Protein AF-A0A6A6QIJ8-F1 (afdb_monomer_lite)

pLDDT: mean 87.65, std 11.88, range [44.28, 97.62]

Secondary structure (DSSP, 8-state):
-EEEE-SSTT--EEEEEEEE--TTTTTT----TTSHHHHTT-EEEEEEEGGGTT---TT--TT--TTS-EEEE-HHHHHHHHHHHH-PBPGGG----TTS---PPBPPEEEEESSTHHHHHHHHHHH---GGGG--EEEEEEHHHHHHHTT-S-STTPPPPHHHHHHHTT-----TTSHHHHHHHHHHHHHHHHH-SS----HHHHHHHHHHHHHHHHHHHHSPPPSSSBS-B-TTT--BTS-GGG-------TT-

Radius of gyration: 19.79 Å; chains: 1; bounding box: 50×59×54 Å

Sequence (256 aa):
IDVDWYTKEPHDMIEIGLAVLDTRDVRGVEPGRNAENWMRKVYFYHFRIKDHGHLDNPLADSEGFDWGNTVWLSKAEAKEALTQCFSWLVEDTESTDLNHGKNVKLRPILFLGHALRNDTAELKKALDLDLDTLGTIVKTVDTQVMAKLKDIGPRGRRVIGLHDLCREHGISPTGLHNAGNDIACTMFCALLMVQEDKILRTPAWRQEIEKSAEEVKAAGRARGPPSWGVIMLCTRCGRDGHLKKSCRARLHCKKC

Foldseek 3Di:
DFWAFAPDPPGATFKAKDKDQDVVQCVVPDCPPLNLSRLLRIAIAMEGALVCLLRDRVLAPAPDQLQAAYFYAHLALVLVVVLPRQFAFDPVQPDDDPDDDDPGDGAADAAEAAPCPVVQVCCCVNNVHNSVVSVRYPHYDHLQVLCVVLVHDDPDPDTDDLCSLCVSQLHRQDRCSRNRSRVSSRVSSVSNSVNDPDDDPDPVNSVVSHVSVNVSSVSRHPDDHDPTHARAADSVPSDGDHYVVPDPDDDDDPVD

Structure (mmCIF, N/CA/C/O backbone):
data_AF-A0A6A6QIJ8-F1
#
_entry.id   AF-A0A6A6QIJ8-F1
#
loop_
_atom_site.group_PDB
_atom_site.id
_atom_site.type_symbol
_atom_site.label_atom_id
_atom_site.label_alt_id
_atom_site.label_comp_id
_atom_site.label_asym_id
_atom_site.label_entity_id
_atom_site.label_seq_id
_atom_site.pdbx_PDB_ins_code
_atom_site.Cartn_x
_atom_site.Cartn_y
_atom_site.Cartn_z
_atom_site.occupancy
_atom_site.B_iso_or_equiv
_atom_site.auth_seq_id
_atom_site.auth_comp_id
_atom_site.auth_asym_id
_atom_site.auth_atom_id
_atom_site.pdbx_PDB_model_num
ATOM 1 N N . ILE A 1 1 ? -4.217 -1.522 -0.897 1.00 94.69 1 ILE A N 1
ATOM 2 C CA . ILE A 1 1 ? -3.240 -1.477 -2.000 1.00 94.69 1 ILE A CA 1
ATOM 3 C C . ILE A 1 1 ? -3.190 -0.048 -2.505 1.00 94.69 1 ILE A C 1
ATOM 5 O O . ILE A 1 1 ? -4.185 0.649 -2.329 1.00 94.69 1 ILE A O 1
ATOM 9 N N . ASP A 1 2 ? -2.066 0.344 -3.075 1.00 95.62 2 ASP A N 1
ATOM 10 C CA . ASP A 1 2 ? -1.881 1.591 -3.816 1.00 95.62 2 ASP A CA 1
ATOM 11 C C . ASP A 1 2 ? -0.957 1.289 -5.006 1.00 95.62 2 ASP A C 1
ATOM 13 O O . ASP A 1 2 ? -0.089 0.410 -4.892 1.00 95.62 2 ASP A O 1
ATOM 17 N N . VAL A 1 3 ? -1.169 1.927 -6.155 1.00 94.00 3 VAL A N 1
ATOM 18 C CA . VAL A 1 3 ? -0.286 1.793 -7.325 1.00 94.00 3 VAL A CA 1
ATOM 19 C C . VAL A 1 3 ? 0.109 3.160 -7.864 1.00 94.00 3 VAL A C 1
ATOM 21 O O . VAL A 1 3 ? -0.724 4.053 -7.982 1.00 94.00 3 VAL A O 1
ATOM 24 N N . ASP A 1 4 ? 1.368 3.287 -8.283 1.00 91.69 4 ASP A N 1
ATOM 25 C CA . ASP A 1 4 ? 1.882 4.520 -8.885 1.00 91.69 4 ASP A CA 1
ATOM 26 C C . ASP A 1 4 ? 2.384 4.276 -10.315 1.00 91.69 4 ASP A C 1
ATOM 28 O O . ASP A 1 4 ? 2.831 3.178 -10.691 1.00 91.69 4 ASP A O 1
ATOM 32 N N . TRP A 1 5 ? 2.303 5.315 -11.138 1.00 89.69 5 TRP A N 1
ATOM 33 C CA . TRP A 1 5 ? 2.558 5.266 -12.572 1.00 89.69 5 TRP A CA 1
ATOM 34 C C . TRP A 1 5 ? 3.527 6.350 -13.025 1.00 89.69 5 TRP A C 1
ATOM 36 O O . TRP A 1 5 ? 3.739 7.392 -12.403 1.00 89.69 5 TRP A O 1
ATOM 46 N N . TYR A 1 6 ? 4.139 6.098 -14.177 1.00 90.56 6 TYR A N 1
ATOM 47 C CA . TYR A 1 6 ? 5.022 7.060 -14.791 1.00 90.56 6 TYR A CA 1
ATOM 48 C C . TYR A 1 6 ? 4.249 8.317 -15.197 1.00 90.56 6 TYR A C 1
ATOM 50 O O . TYR A 1 6 ? 3.196 8.259 -15.827 1.00 90.56 6 TYR A O 1
ATOM 58 N N . THR A 1 7 ? 4.785 9.489 -14.874 1.00 86.88 7 THR A N 1
ATOM 59 C CA . THR A 1 7 ? 4.101 10.771 -15.112 1.00 86.88 7 THR A CA 1
ATOM 60 C C . THR A 1 7 ? 3.994 11.162 -16.583 1.00 86.88 7 THR A C 1
ATOM 62 O O . THR A 1 7 ? 3.246 12.081 -16.909 1.00 86.88 7 THR A O 1
ATOM 65 N N . LYS A 1 8 ? 4.711 10.481 -17.483 1.00 87.31 8 LYS A N 1
ATOM 66 C CA . LYS A 1 8 ? 4.628 10.713 -18.929 1.00 87.31 8 LYS A CA 1
ATOM 67 C C . LYS A 1 8 ? 3.965 9.533 -19.624 1.00 87.31 8 LYS A C 1
ATOM 69 O O . LYS A 1 8 ? 4.119 8.389 -19.201 1.00 87.31 8 LYS A O 1
ATOM 74 N N . GLU A 1 9 ? 3.295 9.830 -20.732 1.00 86.94 9 GLU A N 1
ATOM 75 C CA . GLU A 1 9 ? 2.741 8.827 -21.640 1.00 86.94 9 GLU A CA 1
ATOM 76 C C . GLU A 1 9 ? 3.798 7.754 -21.986 1.00 86.94 9 GLU A C 1
ATOM 78 O O . GLU A 1 9 ? 4.945 8.110 -22.290 1.00 86.94 9 GLU A O 1
ATOM 83 N N . PRO A 1 10 ? 3.446 6.454 -21.931 1.00 89.31 10 PRO A N 1
ATOM 84 C CA . PRO A 1 10 ? 2.084 5.905 -21.859 1.00 89.31 10 PRO A CA 1
ATOM 85 C C . PRO A 1 10 ? 1.544 5.648 -20.432 1.00 89.31 10 PRO A C 1
ATOM 87 O O . PRO A 1 10 ? 0.613 4.861 -20.266 1.00 89.31 10 PRO A O 1
ATOM 90 N N . HIS A 1 11 ? 2.123 6.281 -19.403 1.00 89.56 11 HIS A N 1
ATOM 91 C CA . HIS A 1 11 ? 1.749 6.100 -17.993 1.00 89.56 11 HIS A CA 1
ATOM 92 C C . HIS A 1 11 ? 1.930 4.664 -17.484 1.00 89.56 11 HIS A C 1
ATOM 94 O O . HIS A 1 11 ? 1.057 4.080 -16.846 1.00 89.56 11 HIS A O 1
ATOM 100 N N . ASP A 1 12 ? 3.093 4.085 -17.779 1.00 91.44 12 ASP A N 1
ATOM 101 C CA . ASP A 1 12 ? 3.461 2.745 -17.331 1.00 91.44 12 ASP A CA 1
ATOM 102 C C . ASP A 1 12 ? 3.487 2.629 -15.796 1.00 91.44 12 ASP A C 1
ATOM 104 O O . ASP A 1 12 ? 4.083 3.463 -15.117 1.00 91.44 12 ASP A O 1
ATOM 108 N N . MET A 1 13 ? 2.893 1.565 -15.244 1.00 93.31 13 MET A N 1
ATOM 109 C CA . MET A 1 13 ? 2.924 1.261 -13.804 1.00 93.31 13 MET A CA 1
ATOM 110 C C . MET A 1 13 ? 4.360 1.060 -13.313 1.00 93.31 13 MET A C 1
ATOM 112 O O . MET A 1 13 ? 5.060 0.183 -13.818 1.00 93.31 13 MET A O 1
ATOM 116 N N . ILE A 1 14 ? 4.794 1.812 -12.308 1.00 93.44 14 ILE A N 1
ATOM 117 C CA . ILE A 1 14 ? 6.174 1.769 -11.800 1.00 93.44 14 ILE A CA 1
ATOM 118 C C . ILE A 1 14 ? 6.278 1.175 -10.398 1.00 93.44 14 ILE A C 1
ATOM 120 O O . ILE A 1 14 ? 7.298 0.547 -10.096 1.00 93.44 14 ILE A O 1
ATOM 124 N N . GLU A 1 15 ? 5.245 1.334 -9.569 1.00 94.44 15 GLU A N 1
ATOM 125 C CA . GLU A 1 15 ? 5.267 0.950 -8.157 1.00 94.44 15 GLU A CA 1
ATOM 126 C C . GLU A 1 15 ? 3.937 0.330 -7.722 1.00 94.44 15 GLU A C 1
ATOM 128 O O . GLU A 1 15 ? 2.872 0.663 -8.244 1.00 94.44 15 GLU A O 1
ATOM 133 N N . ILE A 1 16 ? 4.010 -0.584 -6.755 1.00 96.25 16 ILE A N 1
ATOM 134 C CA . ILE A 1 16 ? 2.858 -1.185 -6.083 1.00 96.25 16 ILE A CA 1
ATOM 135 C C . ILE A 1 16 ? 3.153 -1.204 -4.584 1.00 96.25 16 ILE A C 1
ATOM 137 O O . ILE A 1 16 ? 4.143 -1.791 -4.136 1.00 96.25 16 ILE A O 1
ATOM 141 N N . GLY A 1 17 ? 2.270 -0.593 -3.808 1.00 96.75 17 GLY A N 1
ATOM 142 C CA . GLY A 1 17 ? 2.237 -0.662 -2.358 1.00 96.75 17 GLY A CA 1
ATOM 143 C C . GLY A 1 17 ? 1.206 -1.673 -1.877 1.00 96.75 17 GLY A C 1
ATOM 144 O O . GLY A 1 17 ? 0.015 -1.570 -2.180 1.00 96.75 17 GLY A O 1
ATOM 145 N N . LEU A 1 18 ? 1.626 -2.623 -1.043 1.00 97.38 18 LEU A N 1
ATOM 146 C CA . LEU A 1 18 ? 0.723 -3.564 -0.384 1.00 97.38 18 LEU A CA 1
ATOM 147 C C . LEU A 1 18 ? 0.927 -3.547 1.135 1.00 97.38 18 LEU A C 1
ATOM 149 O O . LEU A 1 18 ? 2.039 -3.716 1.621 1.00 97.38 18 LEU A O 1
ATOM 153 N N . ALA A 1 19 ? -0.164 -3.406 1.887 1.00 97.25 19 ALA A N 1
ATOM 154 C CA . ALA A 1 19 ? -0.188 -3.628 3.329 1.00 97.25 19 ALA A CA 1
ATOM 155 C C . ALA A 1 19 ? -1.109 -4.808 3.648 1.00 97.25 19 ALA A C 1
ATOM 157 O O . ALA A 1 19 ? -2.236 -4.860 3.150 1.00 97.25 19 ALA A O 1
ATOM 158 N N . VAL A 1 20 ? -0.641 -5.736 4.482 1.00 96.69 20 VAL A N 1
ATOM 159 C CA . VAL A 1 20 ? -1.383 -6.943 4.862 1.00 96.69 20 VAL A CA 1
ATOM 160 C C . VAL A 1 20 ? -1.429 -7.065 6.378 1.00 96.69 20 VAL A C 1
ATOM 162 O O . VAL A 1 20 ? -0.390 -7.134 7.031 1.00 96.69 20 VAL A O 1
ATOM 165 N N . LEU A 1 21 ? -2.638 -7.117 6.935 1.00 96.50 21 LEU A N 1
ATOM 166 C CA . LEU A 1 21 ? -2.881 -7.475 8.329 1.00 96.50 21 LEU A CA 1
ATOM 167 C C . LEU A 1 21 ? -3.621 -8.809 8.366 1.00 96.50 21 LEU A C 1
ATOM 169 O O . LEU A 1 21 ? -4.795 -8.880 8.001 1.00 96.50 21 LEU A O 1
ATOM 173 N N . ASP A 1 22 ? -2.950 -9.863 8.820 1.00 95.38 22 ASP A N 1
ATOM 174 C CA . ASP A 1 22 ? -3.621 -11.128 9.077 1.00 95.38 22 ASP A CA 1
ATOM 175 C C . ASP A 1 22 ? -4.368 -11.052 10.414 1.00 95.38 22 ASP A C 1
ATOM 177 O O . ASP A 1 22 ? -3.765 -10.896 11.475 1.00 95.38 22 ASP A O 1
ATOM 181 N N . THR A 1 23 ? -5.692 -11.206 10.392 1.00 94.00 23 THR A N 1
ATOM 182 C CA . THR A 1 23 ? -6.508 -11.157 11.614 1.00 94.00 23 THR A CA 1
ATOM 183 C C . THR A 1 23 ? -6.162 -12.255 12.626 1.00 94.00 23 THR A C 1
ATOM 185 O O . THR A 1 23 ? -6.533 -12.145 13.794 1.00 94.00 23 THR A O 1
ATOM 188 N N . ARG A 1 24 ? -5.459 -13.320 12.216 1.00 93.12 24 ARG A N 1
ATOM 189 C CA . ARG A 1 24 ? -4.940 -14.349 13.132 1.00 93.12 24 ARG A CA 1
ATOM 190 C C . ARG A 1 24 ? -3.828 -13.807 14.027 1.00 93.12 24 ARG A C 1
ATOM 192 O O . ARG A 1 24 ? -3.789 -14.162 15.200 1.00 93.12 24 ARG A O 1
ATOM 199 N N . ASP A 1 25 ? -3.009 -12.889 13.515 1.00 94.12 25 ASP A N 1
ATOM 200 C CA . ASP A 1 25 ? -1.877 -12.297 14.241 1.00 94.12 25 ASP A CA 1
ATOM 201 C C . ASP A 1 25 ? -2.312 -11.309 15.332 1.00 94.12 25 ASP A C 1
ATOM 203 O O . ASP A 1 25 ? -1.515 -10.936 16.198 1.00 94.12 25 ASP A O 1
ATOM 207 N N . VAL A 1 26 ? -3.577 -10.885 15.285 1.00 94.88 26 VAL A N 1
ATOM 208 C CA . VAL A 1 26 ? -4.198 -9.967 16.251 1.00 94.88 26 VAL A CA 1
ATOM 209 C C . VAL A 1 26 ? -5.323 -10.622 17.056 1.00 94.88 26 VAL A C 1
ATOM 211 O O . VAL A 1 26 ? -5.997 -9.960 17.845 1.00 94.88 26 VAL A O 1
ATOM 214 N N . ARG A 1 27 ? -5.532 -11.937 16.910 1.00 94.00 27 ARG A N 1
ATOM 215 C CA . ARG A 1 27 ? -6.542 -12.664 17.685 1.00 94.00 27 ARG A CA 1
ATOM 216 C C . ARG A 1 27 ? -6.161 -12.665 19.167 1.00 94.00 27 ARG A C 1
ATOM 218 O O . ARG A 1 27 ? -5.123 -13.200 19.540 1.00 94.00 27 ARG A O 1
ATOM 225 N N . GLY A 1 28 ? -7.018 -12.087 20.009 1.00 94.06 28 GLY A N 1
ATOM 226 C CA . GLY A 1 28 ? -6.750 -11.951 21.447 1.00 94.06 28 GLY A CA 1
ATOM 227 C C . GLY A 1 28 ? -5.675 -10.912 21.786 1.00 94.06 28 GLY A C 1
ATOM 228 O O . GLY A 1 28 ? -5.202 -10.878 22.918 1.00 94.06 28 GLY A O 1
ATOM 229 N N . VAL A 1 29 ? -5.282 -10.077 20.820 1.00 94.44 29 VAL A N 1
ATOM 230 C CA . VAL A 1 29 ? -4.379 -8.945 21.030 1.00 94.44 29 VAL A CA 1
ATOM 231 C C . VAL A 1 29 ? -5.227 -7.684 21.069 1.00 94.44 29 VAL A C 1
ATOM 233 O O . VAL A 1 29 ? -5.898 -7.367 20.091 1.00 94.44 29 VAL A O 1
ATOM 236 N N . GLU A 1 30 ? -5.178 -6.944 22.171 1.00 92.38 30 GLU A N 1
ATOM 237 C CA . GLU A 1 30 ? -5.820 -5.632 22.235 1.00 92.38 30 GLU A CA 1
ATOM 238 C C . GLU A 1 30 ? -5.131 -4.650 21.270 1.00 92.38 30 GLU A C 1
ATOM 240 O O . GLU A 1 30 ? -3.895 -4.652 21.199 1.00 92.38 30 GLU A O 1
ATOM 245 N N . PRO A 1 31 ? -5.882 -3.783 20.562 1.00 90.31 31 PRO A N 1
ATOM 246 C CA . PRO A 1 31 ? -5.328 -2.825 19.601 1.00 90.31 31 PRO A CA 1
ATOM 247 C C . PRO A 1 31 ? -4.182 -1.969 20.148 1.00 90.31 31 PRO A C 1
ATOM 249 O O . PRO A 1 31 ? -3.253 -1.643 19.411 1.00 90.31 31 PRO A O 1
ATOM 252 N N . GLY A 1 32 ? -4.221 -1.638 21.440 1.00 86.88 32 GLY A N 1
ATOM 253 C CA . GLY A 1 32 ? -3.397 -0.578 22.017 1.00 86.88 32 GLY A CA 1
ATOM 254 C C . GLY A 1 32 ? -4.078 0.787 21.884 1.00 86.88 32 GLY A C 1
ATOM 255 O O . GLY A 1 32 ? -5.127 0.910 21.248 1.00 86.88 32 GLY A O 1
ATOM 256 N N . ARG A 1 33 ? -3.511 1.817 22.516 1.00 80.00 33 ARG A N 1
ATOM 257 C CA . ARG A 1 33 ? -4.144 3.147 22.639 1.00 80.00 33 ARG A CA 1
ATOM 258 C C . ARG A 1 33 ? -4.353 3.841 21.286 1.00 80.00 33 ARG A C 1
ATOM 260 O O . ARG A 1 33 ? -5.295 4.610 21.132 1.00 80.00 33 ARG A O 1
ATOM 267 N N . ASN A 1 34 ? -3.480 3.555 20.332 1.00 82.38 34 ASN A N 1
ATOM 268 C CA . ASN A 1 34 ? -3.379 4.135 19.000 1.00 82.38 34 ASN A CA 1
ATOM 269 C C . ASN A 1 34 ? -3.309 3.029 17.924 1.00 82.38 34 ASN A C 1
ATOM 271 O O . ASN A 1 34 ? -2.656 3.198 16.894 1.00 82.38 34 ASN A O 1
ATOM 275 N N . ALA A 1 35 ? -3.932 1.872 18.182 1.00 89.25 35 ALA A N 1
ATOM 276 C CA . ALA A 1 35 ? -3.821 0.662 17.359 1.00 89.25 35 ALA A CA 1
ATOM 277 C C . ALA A 1 35 ? -2.376 0.137 17.170 1.00 89.25 35 ALA A C 1
ATOM 279 O O . ALA A 1 35 ? -2.123 -0.673 16.276 1.00 89.25 35 ALA A O 1
ATOM 280 N N . GLU A 1 36 ? -1.415 0.566 17.992 1.00 87.81 36 GLU A N 1
ATOM 281 C CA . GLU A 1 36 ? 0.014 0.288 17.829 1.00 87.81 36 GLU A CA 1
ATOM 282 C C . GLU A 1 36 ? 0.343 -1.210 17.864 1.00 87.81 36 GLU A C 1
ATOM 284 O O . GLU A 1 36 ? 1.214 -1.671 17.119 1.00 87.81 36 GLU A O 1
ATOM 289 N N . ASN A 1 37 ? -0.381 -1.995 18.668 1.00 91.12 37 ASN A N 1
ATOM 290 C CA . ASN A 1 37 ? -0.157 -3.435 18.760 1.00 91.12 37 ASN A CA 1
ATOM 291 C C . ASN A 1 37 ? -0.568 -4.135 17.466 1.00 91.12 37 ASN A C 1
ATOM 293 O O . ASN A 1 37 ? 0.122 -5.055 17.027 1.00 91.12 37 ASN A O 1
ATOM 297 N N . TRP A 1 38 ? -1.659 -3.689 16.839 1.00 95.12 38 TRP A N 1
ATOM 298 C CA . TRP A 1 38 ? -2.119 -4.213 15.553 1.00 95.12 38 TRP A CA 1
ATOM 299 C C . TRP A 1 38 ? -1.263 -3.698 14.398 1.00 95.12 38 TRP A C 1
ATOM 301 O O . TRP A 1 38 ? -0.859 -4.486 13.546 1.00 95.12 38 TRP A O 1
ATOM 311 N N . MET A 1 39 ? -0.894 -2.414 14.407 1.00 93.06 39 MET A N 1
ATOM 312 C CA . MET A 1 39 ? -0.003 -1.817 13.408 1.00 93.06 39 MET A CA 1
ATOM 313 C C . MET A 1 39 ? 1.343 -2.547 13.331 1.00 93.06 39 MET A C 1
ATOM 315 O O . MET A 1 39 ? 1.842 -2.815 12.240 1.00 93.06 39 MET A O 1
ATOM 319 N N . ARG A 1 40 ? 1.901 -2.965 14.474 1.00 92.44 40 ARG A N 1
ATOM 320 C CA . ARG A 1 40 ? 3.129 -3.779 14.534 1.00 92.44 40 ARG A CA 1
ATOM 321 C C . ARG A 1 40 ? 2.982 -5.178 13.926 1.00 92.44 40 ARG A C 1
ATOM 323 O O . ARG A 1 40 ? 4.003 -5.824 13.699 1.00 92.44 40 ARG A O 1
ATOM 330 N N . LYS A 1 41 ? 1.764 -5.666 13.670 1.00 95.12 41 LYS A N 1
ATOM 331 C CA . LYS A 1 41 ? 1.492 -6.947 12.991 1.00 95.12 41 LYS A CA 1
ATOM 332 C C . LYS A 1 41 ? 1.286 -6.797 11.486 1.00 95.12 41 LYS A C 1
ATOM 334 O O . LYS A 1 41 ? 1.341 -7.795 10.778 1.00 95.12 41 LYS A O 1
ATOM 339 N N . VAL A 1 42 ? 1.134 -5.574 10.980 1.00 95.81 42 VAL A N 1
ATOM 340 C CA . VAL A 1 42 ? 1.005 -5.328 9.542 1.00 95.81 42 VAL A CA 1
ATOM 341 C C . VAL A 1 42 ? 2.325 -5.649 8.834 1.00 95.81 42 VAL A C 1
ATOM 343 O O . VAL A 1 42 ? 3.408 -5.341 9.337 1.00 95.81 42 VAL A O 1
ATOM 346 N N . TYR A 1 43 ? 2.241 -6.289 7.672 1.00 95.25 43 TYR A N 1
ATOM 347 C CA . TYR A 1 43 ? 3.337 -6.426 6.718 1.00 95.25 43 TYR A CA 1
ATOM 348 C C . TYR A 1 43 ? 3.181 -5.371 5.629 1.00 95.25 43 TYR A C 1
ATOM 350 O O . TYR A 1 43 ? 2.138 -5.318 4.980 1.00 95.25 43 TYR A O 1
ATOM 358 N N . PHE A 1 44 ? 4.213 -4.553 5.432 1.00 95.81 44 PHE A N 1
ATOM 359 C CA . PHE A 1 44 ? 4.266 -3.562 4.363 1.00 95.81 44 PHE A CA 1
ATOM 360 C C . PHE A 1 44 ? 5.231 -4.025 3.281 1.00 95.81 44 PHE A C 1
ATOM 362 O O . PHE A 1 44 ? 6.370 -4.401 3.565 1.00 95.81 44 PHE A O 1
ATOM 369 N N . TYR A 1 45 ? 4.771 -3.967 2.042 1.00 96.19 45 TYR A N 1
ATOM 370 C CA . TYR A 1 45 ? 5.533 -4.319 0.863 1.00 96.19 45 TYR A CA 1
ATOM 371 C C . TYR A 1 45 ? 5.533 -3.145 -0.103 1.00 96.19 45 TYR A C 1
ATOM 373 O O . TYR A 1 45 ? 4.489 -2.549 -0.376 1.00 96.19 45 TYR A O 1
ATOM 381 N N . HIS A 1 46 ? 6.712 -2.857 -0.639 1.00 96.25 46 HIS A N 1
ATOM 382 C CA . HIS A 1 46 ? 6.897 -1.895 -1.707 1.00 96.25 46 HIS A CA 1
ATOM 383 C C . HIS A 1 46 ? 7.581 -2.593 -2.881 1.00 96.25 46 HIS A C 1
ATOM 385 O O . HIS A 1 46 ? 8.734 -3.029 -2.786 1.00 96.25 46 HIS A O 1
ATOM 391 N N . PHE A 1 47 ? 6.841 -2.739 -3.974 1.00 96.31 47 PHE A N 1
ATOM 392 C CA . PHE A 1 47 ? 7.297 -3.395 -5.188 1.00 96.31 47 PHE A CA 1
ATOM 393 C C . PHE A 1 47 ? 7.557 -2.360 -6.271 1.00 96.31 47 PHE A C 1
ATOM 395 O O . PHE A 1 47 ? 6.685 -1.553 -6.575 1.00 96.31 47 PHE A O 1
ATOM 402 N N . ARG A 1 48 ? 8.724 -2.436 -6.909 1.00 94.94 48 ARG A N 1
ATOM 403 C CA . ARG A 1 48 ? 9.039 -1.662 -8.112 1.00 94.94 48 ARG A CA 1
ATOM 404 C C . ARG A 1 48 ? 9.109 -2.559 -9.336 1.00 94.94 48 ARG A C 1
ATOM 406 O O . ARG A 1 48 ? 9.689 -3.645 -9.284 1.00 94.94 48 ARG A O 1
ATOM 413 N N . ILE A 1 49 ? 8.561 -2.093 -10.455 1.00 95.00 49 ILE A N 1
ATOM 414 C CA . ILE A 1 49 ? 8.525 -2.867 -11.699 1.00 95.00 49 ILE A CA 1
ATOM 415 C C . ILE A 1 49 ? 9.883 -2.796 -12.412 1.00 95.00 49 ILE A C 1
ATOM 417 O O . ILE A 1 49 ? 10.283 -1.741 -12.906 1.00 95.00 49 ILE A O 1
ATOM 421 N N . LYS A 1 50 ? 10.593 -3.932 -12.489 1.00 93.62 50 LYS A N 1
ATOM 422 C CA . LYS A 1 50 ? 11.932 -4.080 -13.099 1.00 93.62 50 LYS A CA 1
ATOM 423 C C . LYS A 1 50 ? 11.992 -3.487 -14.501 1.00 93.62 50 LYS A C 1
ATOM 425 O O . LYS A 1 50 ? 12.882 -2.686 -14.789 1.00 93.62 50 LYS A O 1
ATOM 430 N N . ASP A 1 51 ? 11.020 -3.840 -15.338 1.00 90.00 51 ASP A N 1
ATOM 431 C CA . ASP A 1 51 ? 10.951 -3.443 -16.749 1.00 90.00 51 ASP A CA 1
ATOM 432 C C . ASP A 1 51 ? 10.945 -1.917 -16.913 1.00 90.00 51 ASP A C 1
ATOM 434 O O . ASP A 1 51 ? 11.458 -1.376 -17.893 1.00 90.00 51 ASP A O 1
ATOM 438 N N . HIS A 1 52 ? 10.421 -1.213 -15.912 1.00 91.00 52 HIS A N 1
ATOM 439 C CA . HIS A 1 52 ? 10.268 0.234 -15.900 1.00 91.00 52 HIS A CA 1
ATOM 440 C C . HIS A 1 52 ? 11.244 0.930 -14.945 1.00 91.00 52 HIS A C 1
ATOM 442 O O . HIS A 1 52 ? 11.190 2.144 -14.789 1.00 91.00 52 HIS A O 1
ATOM 448 N N . GLY A 1 53 ? 12.192 0.206 -14.340 1.00 87.31 53 GLY A N 1
ATOM 449 C CA . GLY A 1 53 ? 13.127 0.780 -13.368 1.00 87.31 53 GLY A CA 1
ATOM 450 C C . GLY A 1 53 ? 14.064 1.846 -13.933 1.00 87.31 53 GLY A C 1
ATOM 451 O O . GLY A 1 53 ? 14.672 2.595 -13.176 1.00 87.31 53 GLY A O 1
ATOM 452 N N . HIS A 1 54 ? 14.181 1.929 -15.256 1.00 86.31 54 HIS A N 1
ATOM 453 C CA . HIS A 1 54 ? 14.931 2.968 -15.955 1.00 86.31 54 HIS A CA 1
ATOM 454 C C . HIS A 1 54 ? 14.147 4.280 -16.130 1.00 86.31 54 HIS A C 1
ATOM 456 O O . HIS A 1 54 ? 14.743 5.285 -16.524 1.00 86.31 54 HIS A O 1
ATOM 462 N N . LEU A 1 55 ? 12.834 4.279 -15.871 1.00 86.94 55 LEU A N 1
ATOM 463 C CA . LEU A 1 55 ? 11.994 5.467 -15.955 1.00 86.94 55 LEU A CA 1
ATOM 464 C C . LEU A 1 55 ? 12.257 6.361 -14.742 1.00 86.94 55 LEU A C 1
ATOM 466 O O . LEU A 1 55 ? 12.004 5.986 -13.599 1.00 86.94 55 LEU A O 1
ATOM 470 N N . ASP A 1 56 ? 12.778 7.555 -15.009 1.00 76.94 56 ASP A N 1
ATOM 471 C CA . ASP A 1 56 ? 13.028 8.569 -13.990 1.00 76.94 56 ASP A CA 1
ATOM 472 C C . ASP A 1 56 ? 11.751 9.383 -13.768 1.00 76.94 56 ASP A C 1
ATOM 474 O O . ASP A 1 56 ? 11.390 10.209 -14.617 1.00 76.94 56 ASP A O 1
ATOM 478 N N . ASN A 1 57 ? 11.028 9.087 -12.685 1.00 74.69 57 ASN A N 1
ATOM 479 C CA . ASN A 1 57 ? 9.822 9.810 -12.304 1.00 74.69 57 ASN A CA 1
ATOM 480 C C . A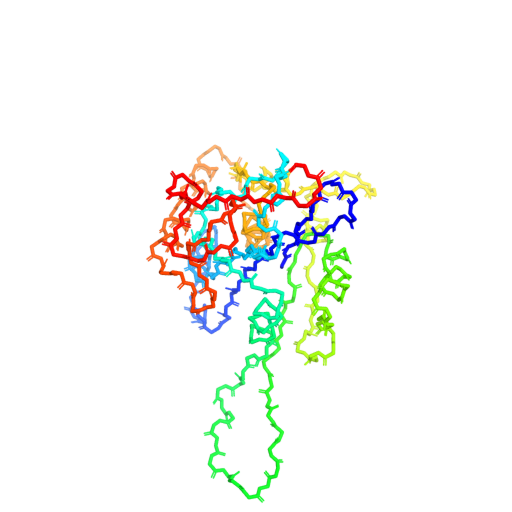SN A 1 57 ? 10.171 10.858 -11.236 1.00 74.69 57 ASN A C 1
ATOM 482 O O . ASN A 1 57 ? 10.272 10.501 -10.067 1.00 74.69 57 ASN A O 1
ATOM 486 N N . PRO A 1 58 ? 10.328 12.145 -11.598 1.00 66.56 58 PRO A N 1
ATOM 487 C CA . PRO A 1 58 ? 10.744 13.180 -10.652 1.00 66.56 58 PRO A CA 1
ATOM 488 C C . PRO A 1 58 ? 9.705 13.458 -9.560 1.00 66.56 58 PRO A C 1
ATOM 490 O O . PRO A 1 58 ? 10.025 14.128 -8.584 1.00 66.56 58 PRO A O 1
ATOM 493 N N . LEU A 1 59 ? 8.465 12.988 -9.742 1.00 65.81 59 LEU A N 1
ATOM 494 C CA . LEU A 1 59 ? 7.428 13.076 -8.721 1.00 65.81 59 LEU A CA 1
ATOM 495 C C . LEU A 1 59 ? 7.438 11.879 -7.769 1.00 65.81 59 LEU A C 1
ATOM 497 O O . LEU A 1 59 ? 6.917 12.033 -6.676 1.00 65.81 59 LEU A O 1
ATOM 501 N N . ALA A 1 60 ? 8.033 10.739 -8.142 1.00 64.44 60 ALA A N 1
ATOM 502 C CA . ALA A 1 60 ? 8.065 9.556 -7.288 1.00 64.44 60 ALA A CA 1
ATOM 503 C C . ALA A 1 60 ? 9.257 9.599 -6.327 1.00 64.44 60 ALA A C 1
ATOM 505 O O . ALA A 1 60 ? 10.406 9.777 -6.748 1.00 64.44 60 ALA A O 1
ATOM 506 N N . ASP A 1 61 ? 9.006 9.347 -5.042 1.00 63.22 61 ASP A N 1
ATOM 507 C CA . ASP A 1 61 ? 10.070 9.100 -4.063 1.00 63.22 61 ASP A CA 1
ATOM 508 C C . ASP A 1 61 ? 10.473 7.621 -4.101 1.00 63.22 61 ASP A C 1
ATOM 510 O O . ASP A 1 61 ? 10.236 6.819 -3.193 1.00 63.22 61 ASP A O 1
ATOM 514 N N . SER A 1 62 ? 11.051 7.241 -5.237 1.00 59.53 62 SER A N 1
ATOM 515 C CA . SER A 1 62 ? 11.206 5.837 -5.609 1.00 59.53 62 SER A CA 1
ATOM 516 C C . SER A 1 62 ? 12.293 5.078 -4.823 1.00 59.53 62 SER A C 1
ATOM 518 O O . SER A 1 62 ? 12.453 3.862 -4.991 1.00 59.53 62 SER A O 1
ATOM 520 N N . GLU A 1 63 ? 13.056 5.777 -3.972 1.00 62.75 63 GLU A N 1
ATOM 521 C CA . GLU A 1 63 ? 14.066 5.191 -3.075 1.00 62.75 63 GLU A CA 1
ATOM 522 C C . GLU A 1 63 ? 13.718 5.331 -1.576 1.00 62.75 63 GLU A C 1
ATOM 524 O O . GLU A 1 63 ? 14.318 4.630 -0.760 1.00 62.75 63 GLU A O 1
ATOM 529 N N . GLY A 1 64 ? 12.734 6.158 -1.202 1.00 79.31 64 GLY A N 1
ATOM 530 C CA . GLY A 1 64 ? 12.392 6.485 0.188 1.00 79.31 64 GLY A CA 1
ATOM 531 C C . GLY A 1 64 ? 11.262 5.655 0.804 1.00 79.31 64 GLY A C 1
ATOM 532 O O . GLY A 1 64 ? 10.289 6.229 1.280 1.00 79.31 64 GLY A O 1
ATOM 533 N N . PHE A 1 65 ? 11.351 4.319 0.821 1.00 91.56 65 PHE A N 1
ATOM 534 C CA . PHE A 1 65 ? 10.344 3.495 1.514 1.00 91.56 65 PHE A CA 1
ATOM 535 C C . PHE A 1 65 ? 10.641 3.375 3.018 1.00 91.56 65 PHE A C 1
ATOM 537 O O . PHE A 1 65 ? 11.596 2.714 3.429 1.00 91.56 65 PHE A O 1
ATOM 544 N N . ASP A 1 66 ? 9.791 3.978 3.849 1.00 91.75 66 ASP A N 1
ATOM 545 C CA . ASP A 1 66 ? 10.033 4.130 5.289 1.00 91.75 66 ASP A CA 1
ATOM 546 C C . ASP A 1 66 ? 9.722 2.870 6.113 1.00 91.75 66 ASP A C 1
ATOM 548 O O . ASP A 1 66 ? 10.251 2.706 7.220 1.00 91.75 66 ASP A O 1
ATOM 552 N N . TRP A 1 67 ? 8.853 1.994 5.601 1.00 91.75 67 TRP A N 1
ATOM 553 C CA . TRP A 1 67 ? 8.178 0.948 6.382 1.00 91.75 67 TRP A CA 1
ATOM 554 C C . TRP A 1 67 ? 8.738 -0.461 6.162 1.00 91.75 67 TRP A C 1
ATOM 556 O O . TRP A 1 67 ? 8.197 -1.429 6.697 1.00 91.75 67 TRP A O 1
ATOM 566 N N . GLY A 1 68 ? 9.812 -0.603 5.387 1.00 91.88 68 GLY A N 1
ATOM 567 C CA . GLY A 1 68 ? 10.386 -1.905 5.069 1.00 91.88 68 GLY A CA 1
ATOM 568 C C . GLY A 1 68 ? 11.449 -1.830 3.984 1.00 91.88 68 GLY A C 1
ATOM 569 O O . GLY A 1 68 ? 12.242 -0.895 3.939 1.00 91.88 68 GLY A O 1
ATOM 570 N N . ASN A 1 69 ? 11.464 -2.838 3.111 1.00 91.50 69 ASN A N 1
ATOM 571 C CA . ASN A 1 69 ? 12.413 -2.938 2.008 1.00 91.50 69 ASN A CA 1
ATOM 572 C C . ASN A 1 69 ? 11.688 -2.826 0.668 1.00 91.50 69 ASN A C 1
ATOM 574 O O . ASN A 1 69 ? 10.690 -3.511 0.440 1.00 91.50 69 ASN A O 1
ATOM 578 N N . THR A 1 70 ? 12.234 -2.011 -0.230 1.00 93.44 70 THR A N 1
ATOM 579 C CA . THR A 1 70 ? 11.845 -2.014 -1.641 1.00 93.44 70 THR A CA 1
ATOM 580 C C . THR A 1 70 ? 12.415 -3.256 -2.318 1.00 93.44 70 THR A C 1
ATOM 582 O O . THR A 1 70 ? 13.622 -3.501 -2.241 1.00 93.44 70 THR A O 1
ATOM 585 N N . VAL A 1 71 ? 11.574 -4.012 -3.023 1.00 95.25 71 VAL A N 1
ATOM 586 C CA . VAL A 1 71 ? 12.026 -5.089 -3.916 1.00 95.25 71 VAL A CA 1
ATOM 587 C C . VAL A 1 71 ? 11.604 -4.815 -5.350 1.00 95.25 71 VAL A C 1
ATOM 589 O O . VAL A 1 71 ? 10.585 -4.185 -5.621 1.00 95.25 71 VAL A O 1
ATOM 592 N N . TRP A 1 72 ? 12.409 -5.304 -6.279 1.00 95.94 72 TRP A N 1
ATOM 593 C CA . TRP A 1 72 ? 12.178 -5.192 -7.705 1.00 95.94 72 TRP A CA 1
ATOM 594 C C . TRP A 1 72 ? 11.601 -6.493 -8.249 1.00 95.94 72 TRP A C 1
ATOM 596 O O . TRP A 1 72 ? 12.200 -7.556 -8.065 1.00 95.94 72 TRP A O 1
ATOM 606 N N . LEU A 1 73 ? 10.481 -6.389 -8.958 1.00 97.19 73 LEU A N 1
ATOM 607 C CA . LEU A 1 73 ? 9.748 -7.498 -9.567 1.00 97.19 73 LEU A CA 1
ATOM 608 C C . LEU A 1 73 ? 9.531 -7.231 -11.056 1.00 97.19 73 LEU A C 1
ATOM 610 O O . LEU A 1 73 ? 9.229 -6.111 -11.459 1.00 97.19 73 LEU A O 1
ATOM 614 N N . SER A 1 74 ? 9.647 -8.253 -11.893 1.00 96.12 74 SER A N 1
ATOM 615 C CA . SER A 1 74 ? 9.012 -8.236 -13.215 1.00 96.12 74 SER A CA 1
ATOM 616 C C . SER A 1 74 ? 7.486 -8.160 -13.066 1.00 96.12 74 SER A C 1
ATOM 618 O O . SER A 1 74 ? 6.938 -8.486 -12.010 1.00 96.12 74 SER A O 1
ATOM 620 N N . LYS A 1 75 ? 6.766 -7.777 -14.128 1.00 96.38 75 LYS A N 1
ATOM 621 C CA . LYS A 1 75 ? 5.289 -7.762 -14.098 1.00 96.38 75 LYS A CA 1
ATOM 622 C C . LYS A 1 75 ? 4.695 -9.137 -13.757 1.00 96.38 75 LYS A C 1
ATOM 624 O O . LYS A 1 75 ? 3.701 -9.212 -13.041 1.00 96.38 75 LYS A O 1
ATOM 629 N N . ALA A 1 76 ? 5.326 -10.216 -14.228 1.00 96.69 76 ALA A N 1
ATOM 630 C CA . ALA A 1 76 ? 4.908 -11.584 -13.930 1.00 96.69 76 ALA A CA 1
ATOM 631 C C . ALA A 1 76 ? 5.089 -11.932 -12.442 1.00 96.69 76 ALA A C 1
ATOM 633 O O . ALA A 1 76 ? 4.148 -12.415 -11.817 1.00 96.69 76 ALA A O 1
ATOM 634 N N . GLU A 1 77 ? 6.251 -11.617 -11.860 1.00 97.44 77 GLU A N 1
ATOM 635 C CA . GLU A 1 77 ? 6.504 -11.819 -10.425 1.00 97.44 77 GLU A CA 1
ATOM 636 C C . GLU A 1 77 ? 5.573 -10.954 -9.559 1.00 97.44 77 GLU A C 1
ATOM 638 O O . GLU A 1 77 ? 5.100 -11.411 -8.523 1.00 97.44 77 GLU A O 1
ATOM 643 N N . ALA A 1 78 ? 5.257 -9.725 -9.986 1.00 97.62 78 ALA A N 1
ATOM 644 C CA . ALA A 1 78 ? 4.295 -8.864 -9.296 1.00 97.62 78 ALA A CA 1
ATOM 645 C C . ALA A 1 78 ? 2.875 -9.454 -9.316 1.00 97.62 78 ALA A C 1
ATOM 647 O O . ALA A 1 78 ? 2.218 -9.510 -8.274 1.00 97.62 78 ALA A O 1
ATOM 648 N N . LYS A 1 79 ? 2.414 -9.947 -10.477 1.00 97.44 79 LYS A N 1
ATOM 649 C CA . LYS A 1 79 ? 1.132 -10.662 -10.605 1.00 97.44 79 LYS A CA 1
ATOM 650 C C . LYS A 1 79 ? 1.091 -11.881 -9.686 1.00 97.44 79 LYS A C 1
ATOM 652 O O . LYS A 1 79 ? 0.094 -12.089 -8.995 1.00 97.44 79 LYS A O 1
ATOM 657 N N . GLU A 1 80 ? 2.161 -12.671 -9.665 1.00 96.75 80 GLU A N 1
ATOM 658 C CA . GLU A 1 80 ? 2.270 -13.856 -8.818 1.00 96.75 80 GLU A CA 1
ATOM 659 C C . GLU A 1 80 ? 2.233 -13.496 -7.326 1.00 96.75 80 GLU A C 1
ATOM 661 O O . GLU A 1 80 ? 1.414 -14.051 -6.593 1.00 96.75 80 GLU A O 1
ATOM 666 N N . ALA A 1 81 ? 3.051 -12.535 -6.885 1.00 96.81 81 ALA A N 1
ATOM 667 C CA . ALA A 1 81 ? 3.103 -12.089 -5.493 1.00 96.81 81 ALA A CA 1
ATOM 668 C C . ALA A 1 81 ? 1.732 -11.601 -5.003 1.00 96.81 81 ALA A C 1
ATOM 670 O O . ALA A 1 81 ? 1.252 -12.033 -3.953 1.00 96.81 81 ALA A O 1
ATOM 671 N N . LEU A 1 82 ? 1.053 -10.763 -5.796 1.00 97.00 82 LEU A N 1
ATOM 672 C CA . LEU A 1 82 ? -0.302 -10.315 -5.479 1.00 97.00 82 LEU A CA 1
ATOM 673 C C . LEU A 1 82 ? -1.282 -11.494 -5.447 1.00 97.00 82 LEU A C 1
ATOM 675 O O . LEU A 1 82 ? -2.016 -11.642 -4.476 1.00 97.00 82 LEU A O 1
ATOM 679 N N . THR A 1 83 ? -1.262 -12.383 -6.441 1.00 95.94 83 THR A N 1
ATOM 680 C CA . THR A 1 83 ? -2.151 -13.560 -6.457 1.00 95.94 83 THR A CA 1
ATOM 681 C C . THR A 1 83 ? -1.978 -14.414 -5.197 1.00 95.94 83 THR A C 1
ATOM 683 O O . THR A 1 83 ? -2.976 -14.813 -4.595 1.00 95.94 83 THR A O 1
ATOM 686 N N . GLN A 1 84 ? -0.737 -14.637 -4.747 1.00 94.06 84 GLN A N 1
ATOM 687 C CA . GLN A 1 84 ? -0.444 -15.360 -3.506 1.00 94.06 84 GLN A CA 1
ATOM 688 C C . GLN A 1 84 ? -1.004 -14.631 -2.274 1.00 94.06 84 GLN A C 1
ATOM 690 O O . GLN A 1 84 ? -1.657 -15.263 -1.442 1.00 94.06 84 GLN A O 1
ATOM 695 N N . CYS A 1 85 ? -0.821 -13.311 -2.171 1.00 94.88 85 CYS A N 1
ATOM 696 C CA . CYS A 1 85 ? -1.379 -12.506 -1.077 1.00 94.88 85 CYS A CA 1
ATOM 697 C C . CYS A 1 85 ? -2.916 -12.498 -1.047 1.00 94.88 85 CYS A C 1
ATOM 699 O O . CYS A 1 85 ? -3.500 -12.400 0.030 1.00 94.88 85 CYS A O 1
ATOM 701 N N . PHE A 1 86 ? -3.571 -12.614 -2.206 1.00 95.19 86 PHE A N 1
ATOM 702 C CA . PHE A 1 86 ? -5.031 -12.615 -2.314 1.00 95.19 86 PHE A CA 1
ATOM 703 C C . PHE A 1 86 ? -5.670 -14.014 -2.273 1.00 95.19 86 PHE A C 1
ATOM 705 O O . PHE A 1 86 ? -6.896 -14.114 -2.306 1.00 95.19 86 PHE A O 1
ATOM 712 N N . SER A 1 87 ? -4.874 -15.085 -2.166 1.00 93.31 87 SER A N 1
ATOM 713 C CA . SER A 1 87 ? -5.348 -16.478 -2.270 1.00 93.31 87 SER A CA 1
ATOM 714 C C . SER A 1 87 ? -4.869 -17.368 -1.117 1.00 93.31 87 SER A C 1
ATOM 716 O O . SER A 1 87 ? -4.586 -18.550 -1.305 1.00 93.31 87 SER A O 1
ATOM 718 N N . TRP A 1 88 ? -4.755 -16.821 0.096 1.00 91.06 88 TRP A N 1
ATOM 719 C CA . TRP A 1 88 ? -4.377 -17.609 1.274 1.00 91.06 88 TRP A CA 1
ATOM 720 C C . TRP A 1 88 ? -5.395 -18.707 1.593 1.00 91.06 88 TRP A C 1
ATOM 722 O O . TRP A 1 88 ? -6.603 -18.474 1.571 1.00 91.06 88 TRP A O 1
ATOM 732 N N . LEU A 1 89 ? -4.903 -19.894 1.947 1.00 87.94 89 LEU A N 1
ATOM 733 C CA . LEU A 1 89 ? -5.733 -21.041 2.315 1.00 87.94 89 LEU A CA 1
ATOM 734 C C . LEU A 1 89 ? -6.279 -20.914 3.740 1.00 87.94 89 LEU A C 1
ATOM 736 O O . LEU A 1 89 ? -5.641 -20.335 4.622 1.00 87.94 89 LEU A O 1
ATOM 740 N N . VAL A 1 90 ? -7.459 -21.484 3.982 1.00 83.94 90 VAL A N 1
ATOM 741 C CA . VAL A 1 90 ? -7.937 -21.744 5.346 1.00 83.94 90 VAL A CA 1
ATOM 742 C C . VAL A 1 90 ? -7.127 -22.921 5.906 1.00 83.94 90 VAL A C 1
ATOM 744 O O . VAL A 1 90 ? -7.206 -24.015 5.351 1.00 83.94 90 VAL A O 1
ATOM 747 N N . GLU A 1 91 ? -6.355 -22.703 6.978 1.00 69.56 91 GLU A N 1
ATOM 748 C CA . GLU A 1 91 ? -5.432 -23.695 7.582 1.00 69.56 91 GLU A CA 1
ATOM 749 C C . GLU A 1 91 ? -6.071 -25.071 7.837 1.00 69.56 91 GLU A C 1
ATOM 751 O O . GLU A 1 91 ? -5.433 -26.095 7.617 1.00 69.56 91 GLU A O 1
ATOM 756 N N . ASP A 1 92 ? -7.361 -25.116 8.175 1.00 54.84 92 ASP A N 1
ATOM 757 C CA . ASP A 1 92 ? -8.093 -26.363 8.445 1.00 54.84 92 ASP A CA 1
ATOM 758 C C . ASP A 1 92 ? -8.389 -27.219 7.188 1.00 54.84 92 ASP A C 1
ATOM 760 O O . ASP A 1 92 ? -9.077 -28.236 7.275 1.00 54.84 92 ASP A O 1
ATOM 764 N N . THR A 1 93 ? -7.907 -26.834 5.998 1.00 53.25 93 THR A N 1
ATOM 765 C CA . THR A 1 93 ? -8.091 -27.612 4.751 1.00 53.25 93 THR A CA 1
ATOM 766 C C . THR A 1 93 ? -6.944 -28.578 4.424 1.00 53.25 93 THR A C 1
ATOM 768 O O . THR A 1 93 ? -7.062 -29.387 3.487 1.00 53.25 93 THR A O 1
ATOM 771 N N . GLU A 1 94 ? -5.894 -28.618 5.253 1.00 47.84 94 GLU A N 1
ATOM 772 C CA . GLU A 1 94 ? -4.875 -29.680 5.246 1.00 47.84 94 GLU A CA 1
ATOM 773 C C . GLU A 1 94 ? -5.386 -30.987 5.896 1.00 47.84 94 GLU A C 1
ATOM 775 O O . GLU A 1 94 ? -4.793 -31.542 6.811 1.00 47.84 94 GLU A O 1
ATOM 780 N N . SER A 1 95 ? -6.517 -31.520 5.423 1.00 47.75 95 SER A N 1
ATOM 781 C CA . SER A 1 95 ? -7.046 -32.828 5.846 1.00 47.75 95 SER A CA 1
ATOM 782 C C . SER A 1 95 ? -6.965 -33.848 4.701 1.00 47.75 95 SER A C 1
ATOM 784 O O . SER A 1 95 ? -7.760 -33.834 3.766 1.00 47.75 95 SER A O 1
ATOM 786 N N . THR A 1 96 ? -5.863 -34.596 4.687 1.00 44.47 96 THR A N 1
ATOM 787 C CA . THR A 1 96 ? -5.688 -36.048 4.422 1.00 44.47 96 THR A CA 1
ATOM 788 C C . THR A 1 96 ? -6.487 -36.863 3.389 1.00 44.47 96 THR A C 1
ATOM 790 O O . THR A 1 96 ? -6.194 -38.048 3.303 1.00 44.47 96 THR A O 1
ATOM 793 N N . ASP A 1 97 ? -7.378 -36.337 2.546 1.00 44.28 97 ASP A N 1
ATOM 794 C CA . ASP A 1 97 ? -8.076 -37.190 1.559 1.00 44.28 97 ASP A CA 1
ATOM 795 C C . ASP A 1 97 ? -7.681 -36.872 0.111 1.00 44.28 97 ASP A C 1
ATOM 797 O O . ASP A 1 97 ? -8.158 -35.920 -0.505 1.00 44.28 97 ASP A O 1
ATOM 801 N N . LEU A 1 98 ? -6.788 -37.706 -0.434 1.00 48.28 98 LEU A N 1
ATOM 802 C CA . LEU A 1 98 ? -6.248 -37.642 -1.802 1.00 48.28 98 LEU A CA 1
ATOM 803 C C . LEU A 1 98 ? -7.204 -38.185 -2.886 1.00 48.28 98 LEU A C 1
ATOM 805 O O . LEU A 1 98 ? -6.839 -38.197 -4.057 1.00 48.28 98 LEU A O 1
ATOM 809 N N . ASN A 1 99 ? -8.415 -38.631 -2.526 1.00 47.59 99 ASN A N 1
ATOM 810 C CA . ASN A 1 99 ? -9.261 -39.434 -3.423 1.00 47.59 99 ASN A CA 1
ATOM 811 C C . ASN A 1 99 ? -10.570 -38.779 -3.893 1.00 47.59 99 ASN A C 1
ATOM 813 O O . ASN A 1 99 ? -11.275 -39.380 -4.698 1.00 47.59 99 ASN A O 1
ATOM 817 N N . HIS A 1 100 ? -10.901 -37.559 -3.468 1.00 45.75 100 HIS A N 1
ATOM 818 C CA . HIS A 1 100 ? -12.064 -36.834 -3.993 1.00 45.75 100 HIS A CA 1
ATOM 819 C C . HIS A 1 100 ? -11.686 -35.369 -4.203 1.00 45.75 100 HIS A C 1
ATOM 821 O O . HIS A 1 100 ? -11.261 -34.710 -3.259 1.00 45.75 100 HIS A O 1
ATOM 827 N N . GLY A 1 101 ? -11.794 -34.881 -5.446 1.00 51.94 101 GLY A N 1
ATOM 828 C CA . GLY A 1 101 ? -11.388 -33.532 -5.858 1.00 51.94 101 GLY A CA 1
ATOM 829 C C . GLY A 1 101 ? -11.783 -32.462 -4.836 1.00 51.94 101 GLY A C 1
ATOM 830 O O . GLY A 1 101 ? -12.964 -32.182 -4.641 1.00 51.94 101 GLY A O 1
ATOM 831 N N . LYS A 1 102 ? -10.785 -31.905 -4.143 1.00 55.28 102 LYS A N 1
ATOM 832 C CA . LYS A 1 102 ? -10.992 -30.967 -3.037 1.00 55.28 102 LYS A CA 1
ATOM 833 C C . LYS A 1 102 ? -11.418 -29.593 -3.546 1.00 55.28 102 LYS A C 1
ATOM 835 O O . LYS A 1 102 ? -10.708 -28.972 -4.332 1.00 55.28 102 LYS A O 1
ATOM 840 N N . ASN A 1 103 ? -12.497 -29.064 -2.971 1.00 60.50 103 ASN A N 1
ATOM 841 C CA . ASN A 1 103 ? -12.744 -27.624 -2.928 1.00 60.50 103 ASN A CA 1
ATOM 842 C C . ASN A 1 103 ? -11.725 -26.985 -1.974 1.00 60.50 103 ASN A C 1
ATOM 844 O O . ASN A 1 103 ? -11.932 -26.940 -0.761 1.00 60.50 103 ASN A O 1
ATOM 848 N N . VAL A 1 104 ? -10.602 -26.523 -2.524 1.00 70.00 104 VAL A N 1
ATOM 849 C CA . VAL A 1 104 ? -9.637 -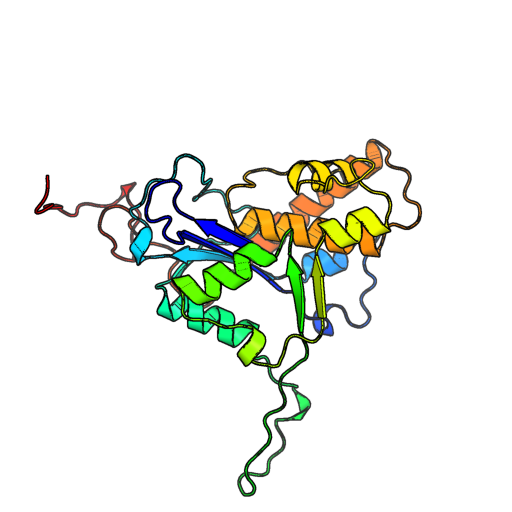25.676 -1.813 1.00 70.00 104 VAL A CA 1
ATOM 850 C C . VAL A 1 104 ? -10.369 -24.412 -1.354 1.00 70.00 104 VAL A C 1
ATOM 852 O O . VAL A 1 104 ? -10.886 -23.660 -2.179 1.00 70.00 104 VAL A O 1
ATOM 855 N N . LYS A 1 105 ? -10.459 -24.187 -0.037 1.00 85.38 105 LYS A N 1
ATOM 856 C CA . LYS A 1 105 ? -11.155 -23.019 0.516 1.00 85.38 105 LYS A CA 1
ATOM 857 C C . LYS A 1 105 ? -10.163 -21.891 0.776 1.00 85.38 105 LYS A C 1
ATOM 859 O O . LYS A 1 105 ? -9.283 -22.012 1.628 1.00 85.38 105 LYS A O 1
ATOM 864 N N . LEU A 1 106 ? -10.349 -20.786 0.062 1.00 90.50 106 LEU A N 1
ATOM 865 C CA . LEU A 1 106 ? -9.578 -19.561 0.247 1.00 90.50 106 LEU A CA 1
ATOM 866 C C . LEU A 1 106 ? -10.139 -18.722 1.405 1.00 90.50 106 LEU A C 1
ATOM 868 O O . LEU A 1 106 ? -11.324 -18.805 1.750 1.00 90.50 106 LEU A O 1
ATOM 872 N N . ARG A 1 107 ? -9.278 -17.919 2.027 1.00 93.06 107 ARG A N 1
ATOM 873 C CA . ARG A 1 107 ? -9.640 -17.010 3.116 1.00 93.06 107 ARG A CA 1
ATOM 874 C C . ARG A 1 107 ? -10.338 -15.759 2.574 1.00 93.06 107 ARG A C 1
ATOM 876 O O . ARG A 1 107 ? -9.916 -15.228 1.550 1.00 93.06 107 ARG A O 1
ATOM 883 N N . PRO A 1 108 ? -11.371 -15.258 3.274 1.00 95.31 108 PRO A N 1
ATOM 884 C CA . PRO A 1 108 ? -12.017 -14.008 2.905 1.00 95.31 108 PRO A CA 1
ATOM 885 C C . PRO A 1 108 ? -11.092 -12.813 3.163 1.00 95.31 108 PRO A C 1
ATOM 887 O O . PRO A 1 108 ? -10.386 -12.772 4.173 1.00 95.31 108 PRO A O 1
ATOM 890 N N . ILE A 1 109 ? -11.146 -11.821 2.276 1.00 96.12 109 ILE A N 1
ATOM 891 C CA . ILE A 1 109 ? -10.306 -10.622 2.305 1.00 96.12 109 ILE A CA 1
ATOM 892 C C . ILE A 1 109 ? -11.170 -9.367 2.421 1.00 96.12 109 ILE A C 1
ATOM 894 O O . ILE A 1 109 ? -12.135 -9.175 1.675 1.00 96.12 109 ILE A O 1
ATOM 898 N N . LEU A 1 110 ? -10.782 -8.491 3.350 1.00 96.38 110 LEU A N 1
ATOM 899 C CA . LEU A 1 110 ? -11.209 -7.096 3.375 1.00 96.38 110 LEU A CA 1
ATOM 900 C C . LEU A 1 110 ? -10.210 -6.285 2.547 1.00 96.38 110 LEU A C 1
ATOM 902 O O . LEU A 1 110 ? -9.039 -6.179 2.908 1.00 96.38 110 LEU A O 1
ATOM 906 N N . PHE A 1 111 ? -10.661 -5.738 1.425 1.00 96.50 111 PHE A N 1
ATOM 907 C CA . PHE A 1 111 ? -9.810 -5.013 0.493 1.00 96.50 111 PHE A CA 1
ATOM 908 C C . PHE A 1 111 ? -9.796 -3.519 0.823 1.00 96.50 111 PHE A C 1
ATOM 910 O O . PHE A 1 111 ? -10.802 -2.837 0.652 1.00 96.50 111 PHE A O 1
ATOM 917 N N . LEU A 1 112 ? -8.664 -3.027 1.330 1.00 96.62 112 LEU A N 1
ATOM 918 C CA . LEU A 1 112 ? -8.491 -1.659 1.827 1.00 96.62 11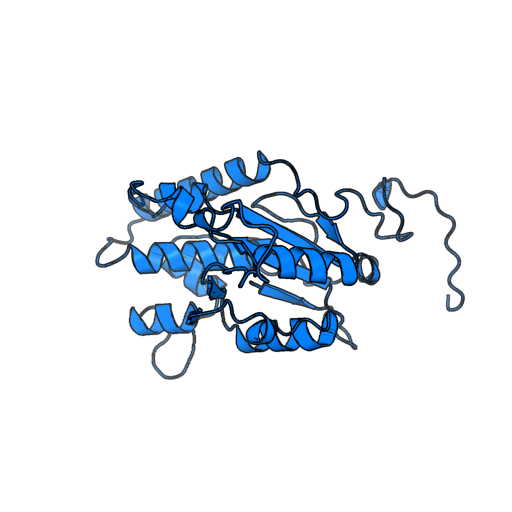2 LEU A CA 1
ATOM 919 C C . LEU A 1 112 ? -7.679 -0.784 0.861 1.00 96.62 112 LEU A C 1
ATOM 921 O O . LEU A 1 112 ? -6.652 -1.231 0.340 1.00 96.62 112 LEU A O 1
ATOM 925 N N . GLY A 1 113 ? -8.065 0.485 0.719 1.00 96.31 113 GLY A N 1
ATOM 926 C CA . GLY A 1 113 ? -7.240 1.528 0.101 1.00 96.31 113 GLY A CA 1
ATOM 927 C C . GLY A 1 113 ? -7.801 2.941 0.273 1.00 96.31 113 GLY A C 1
ATOM 928 O O . GLY A 1 113 ? -8.682 3.180 1.108 1.00 96.31 113 GLY A O 1
ATOM 929 N N . HIS A 1 114 ? -7.273 3.879 -0.509 1.00 95.19 114 HIS A N 1
ATOM 930 C CA . HIS A 1 114 ? -7.678 5.283 -0.532 1.00 95.19 114 HIS A CA 1
ATOM 931 C C . HIS A 1 114 ? -8.004 5.677 -1.977 1.00 95.19 114 HIS A C 1
ATOM 933 O O . HIS A 1 114 ? -7.099 5.835 -2.780 1.00 95.19 114 HIS A O 1
ATOM 939 N N . ALA A 1 115 ? -9.291 5.814 -2.321 1.00 88.81 115 ALA A N 1
ATOM 940 C CA . ALA A 1 115 ? -9.747 6.018 -3.703 1.00 88.81 115 ALA A CA 1
ATOM 941 C C . ALA A 1 115 ? -9.462 4.834 -4.667 1.00 88.81 115 ALA A C 1
ATOM 943 O O . ALA A 1 115 ? -9.120 5.030 -5.834 1.00 88.81 115 ALA A O 1
ATOM 944 N N . LEU A 1 116 ? -9.747 3.606 -4.211 1.00 83.06 116 LEU A N 1
ATOM 945 C CA . LEU A 1 116 ? -9.396 2.302 -4.825 1.00 83.06 116 LEU A CA 1
ATOM 946 C C . LEU A 1 116 ? -9.794 2.054 -6.295 1.00 83.06 116 LEU A C 1
ATOM 948 O O . LEU A 1 116 ? -9.404 1.048 -6.904 1.00 83.06 116 LEU A O 1
ATOM 952 N N . ARG A 1 117 ? -10.673 2.887 -6.859 1.00 81.06 117 ARG A N 1
ATOM 953 C CA . ARG A 1 117 ? -11.260 2.641 -8.183 1.00 81.06 117 ARG A CA 1
ATOM 954 C C . ARG A 1 117 ? -10.202 2.653 -9.286 1.00 81.06 117 ARG A C 1
ATOM 956 O O . ARG A 1 117 ? -10.327 1.889 -10.238 1.00 81.06 117 ARG A O 1
ATOM 963 N N . ASN A 1 118 ? -9.200 3.518 -9.168 1.00 84.44 118 ASN A N 1
ATOM 964 C CA . ASN A 1 118 ? -8.157 3.627 -10.182 1.00 84.44 118 ASN A CA 1
ATOM 965 C C . ASN A 1 118 ? -7.154 2.472 -10.056 1.00 84.44 118 ASN A C 1
ATOM 967 O O . ASN A 1 118 ? -6.797 1.874 -11.069 1.00 84.44 118 ASN A O 1
ATOM 971 N N . ASP A 1 119 ? -6.797 2.077 -8.831 1.00 88.12 119 ASP A N 1
ATOM 972 C CA . ASP A 1 119 ? -5.805 1.026 -8.581 1.00 88.12 119 ASP A CA 1
ATOM 973 C C . ASP A 1 119 ? -6.207 -0.321 -9.183 1.00 88.12 119 ASP A C 1
ATOM 975 O O . ASP A 1 119 ? -5.428 -0.977 -9.869 1.00 88.12 119 ASP A O 1
ATOM 979 N N . THR A 1 120 ? -7.457 -0.732 -8.962 1.00 88.94 120 THR A N 1
ATOM 980 C CA . THR A 1 120 ? -7.975 -2.015 -9.470 1.00 88.94 120 THR A CA 1
ATOM 981 C C . THR A 1 120 ? -8.013 -2.071 -10.996 1.00 88.94 120 THR A C 1
ATOM 983 O O . THR A 1 120 ? -7.659 -3.093 -11.588 1.00 88.94 120 THR A O 1
ATOM 986 N N . ALA A 1 121 ? -8.388 -0.966 -11.647 1.00 90.69 121 ALA A N 1
ATOM 987 C CA . ALA A 1 121 ? -8.372 -0.862 -13.102 1.00 90.69 121 ALA A CA 1
ATOM 988 C C . ALA A 1 121 ? -6.942 -0.958 -13.660 1.00 90.69 121 ALA A C 1
ATOM 990 O O . ALA A 1 121 ? -6.715 -1.649 -14.658 1.00 90.69 121 ALA A O 1
ATOM 991 N N . GLU A 1 122 ? -5.975 -0.321 -12.999 1.00 90.69 122 GLU A N 1
ATOM 992 C CA . GLU A 1 122 ? -4.575 -0.349 -13.424 1.00 90.69 122 GLU A CA 1
ATOM 993 C C . GLU A 1 122 ? -3.909 -1.708 -13.179 1.00 90.69 122 GLU A C 1
ATOM 995 O O . GLU A 1 122 ? -3.169 -2.171 -14.044 1.00 90.69 122 GLU A O 1
ATOM 1000 N N . LEU A 1 123 ? -4.216 -2.419 -12.089 1.00 94.06 123 LEU A N 1
ATOM 1001 C CA . LEU A 1 123 ? -3.748 -3.802 -11.894 1.00 94.06 123 LEU A CA 1
ATOM 1002 C C . LEU A 1 123 ? -4.216 -4.721 -13.030 1.00 94.06 123 LEU A C 1
ATOM 1004 O O . LEU A 1 123 ? -3.422 -5.489 -13.582 1.00 94.06 123 LEU A O 1
ATOM 1008 N N . LYS A 1 124 ? -5.480 -4.590 -13.444 1.00 94.00 124 LYS A N 1
ATOM 1009 C CA . LYS A 1 124 ? -6.029 -5.350 -14.571 1.00 94.00 124 LYS A CA 1
ATOM 1010 C C . LYS A 1 124 ? -5.345 -4.988 -15.887 1.00 94.00 124 LYS A C 1
ATOM 1012 O O . LYS A 1 124 ? -4.971 -5.874 -16.646 1.00 94.00 124 LYS A O 1
ATOM 1017 N N . LYS A 1 125 ? -5.147 -3.698 -16.158 1.00 93.81 125 LYS A N 1
ATOM 1018 C CA . LYS A 1 125 ? -4.532 -3.213 -17.401 1.00 93.81 125 LYS A CA 1
ATOM 1019 C C . LYS A 1 125 ? -3.037 -3.540 -17.494 1.00 93.81 125 LYS A C 1
ATOM 1021 O O . LYS A 1 125 ? -2.577 -3.983 -18.543 1.00 93.81 125 LYS A O 1
ATOM 1026 N N . ALA A 1 126 ? -2.274 -3.294 -16.432 1.00 93.81 126 ALA A N 1
ATOM 1027 C CA . ALA A 1 126 ? -0.814 -3.361 -16.451 1.00 93.81 126 ALA A CA 1
ATOM 1028 C C . ALA A 1 126 ? -0.264 -4.765 -16.171 1.00 93.81 126 ALA A C 1
ATOM 1030 O O . ALA A 1 126 ? 0.799 -5.107 -16.697 1.00 93.81 126 ALA A O 1
ATOM 1031 N N . LEU A 1 127 ? -0.962 -5.560 -15.351 1.00 95.44 127 LEU A N 1
ATOM 1032 C CA . LEU A 1 127 ? -0.523 -6.894 -14.926 1.00 95.44 127 LEU A CA 1
ATOM 1033 C C . LEU A 1 127 ? -1.439 -8.020 -15.414 1.00 95.44 127 LEU A C 1
ATOM 1035 O O . LEU A 1 127 ? -1.142 -9.181 -15.139 1.00 95.44 127 LEU A O 1
ATOM 1039 N N . ASP A 1 128 ? -2.546 -7.714 -16.100 1.00 95.50 128 ASP A N 1
ATOM 1040 C CA . ASP A 1 128 ? -3.580 -8.708 -16.420 1.00 95.50 128 ASP A CA 1
ATOM 1041 C C . ASP A 1 128 ? 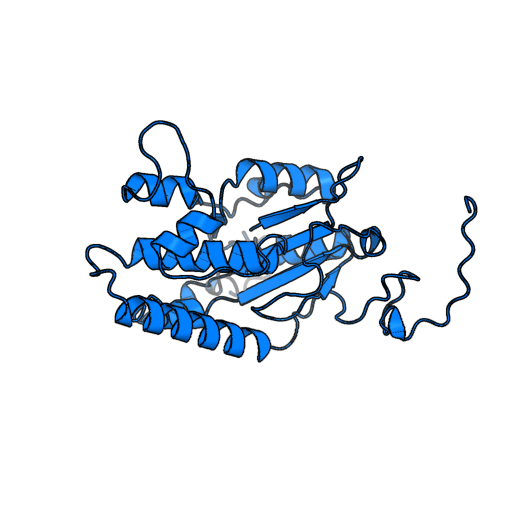-4.079 -9.423 -15.144 1.00 95.50 128 ASP A C 1
ATOM 1043 O O . ASP A 1 128 ? -4.243 -10.642 -15.099 1.00 95.50 128 ASP A O 1
ATOM 1047 N N . LEU A 1 129 ? -4.230 -8.666 -14.051 1.00 95.44 129 LEU A N 1
ATOM 1048 C CA . LEU A 1 129 ? -4.684 -9.178 -12.759 1.00 95.44 129 LEU A CA 1
ATOM 1049 C C . LEU A 1 129 ? -6.051 -8.596 -12.407 1.00 95.44 129 LEU A C 1
ATOM 1051 O O . LEU A 1 129 ? -6.161 -7.454 -11.964 1.00 95.44 129 LEU A O 1
ATOM 1055 N N . ASP A 1 130 ? -7.090 -9.407 -12.578 1.00 94.38 130 ASP A N 1
ATOM 1056 C CA . ASP A 1 130 ? -8.445 -9.076 -12.152 1.00 94.38 130 ASP A CA 1
ATOM 1057 C C . ASP A 1 130 ? -8.714 -9.669 -10.761 1.00 94.38 130 ASP A C 1
ATOM 1059 O O . ASP A 1 130 ? -9.012 -10.858 -10.623 1.00 94.38 130 ASP A O 1
ATOM 1063 N N . LEU A 1 131 ? -8.573 -8.844 -9.719 1.00 91.56 131 LEU A N 1
ATOM 1064 C CA . LEU A 1 131 ? -8.733 -9.283 -8.328 1.00 91.56 131 LEU A CA 1
ATOM 1065 C C . LEU A 1 131 ? -10.143 -9.813 -8.024 1.00 91.56 131 LEU A C 1
ATOM 1067 O O . LEU A 1 131 ? -10.281 -10.684 -7.165 1.00 91.56 131 LEU A O 1
ATOM 1071 N N . ASP A 1 132 ? -11.172 -9.351 -8.740 1.00 89.94 132 ASP A N 1
ATOM 1072 C CA . ASP A 1 132 ? -12.547 -9.819 -8.533 1.00 89.94 132 ASP A CA 1
ATOM 1073 C C . ASP A 1 132 ? -12.697 -11.290 -8.951 1.00 89.94 132 ASP A C 1
ATOM 1075 O O . ASP A 1 132 ? -13.444 -12.052 -8.332 1.00 89.94 132 ASP A O 1
ATOM 1079 N N . THR A 1 133 ? -11.930 -11.731 -9.955 1.00 91.19 133 THR A N 1
ATOM 1080 C CA . THR A 1 133 ? -11.963 -13.121 -10.444 1.00 91.19 133 THR A CA 1
ATOM 1081 C C . THR A 1 133 ? -11.372 -14.129 -9.461 1.00 91.19 133 THR A C 1
ATOM 1083 O O . THR A 1 133 ? -11.667 -15.319 -9.567 1.00 91.19 133 THR A O 1
ATOM 1086 N N . LEU A 1 134 ? -10.588 -13.672 -8.476 1.00 89.19 134 LEU A N 1
ATOM 1087 C CA . LEU A 1 134 ? -10.042 -14.533 -7.421 1.00 89.19 134 LEU A CA 1
ATOM 1088 C C . LEU A 1 134 ? -11.121 -14.984 -6.423 1.00 89.19 134 LEU A C 1
ATOM 1090 O O . LEU A 1 134 ? -10.941 -15.987 -5.735 1.00 89.19 134 LEU A O 1
ATOM 1094 N N . GLY A 1 135 ? -12.242 -14.259 -6.324 1.00 90.88 135 GLY A N 1
ATOM 1095 C CA . GLY A 1 135 ? -13.386 -14.644 -5.491 1.00 90.88 135 GLY A CA 1
ATOM 1096 C C . GLY A 1 135 ? -13.148 -14.588 -3.975 1.00 90.88 135 GLY A C 1
ATOM 1097 O O . GLY A 1 135 ? -13.958 -15.117 -3.215 1.00 90.88 135 GLY A O 1
ATOM 1098 N N . THR A 1 136 ? -12.057 -13.966 -3.514 1.00 94.94 136 THR A N 1
ATOM 1099 C CA . THR A 1 136 ? -11.695 -13.887 -2.086 1.00 94.94 136 THR A CA 1
ATOM 1100 C C . THR A 1 136 ? -12.102 -12.579 -1.414 1.00 94.94 136 THR A C 1
ATOM 1102 O O . THR A 1 136 ? -12.261 -12.542 -0.193 1.00 94.94 136 THR A O 1
ATOM 1105 N N . ILE A 1 137 ? -12.308 -11.503 -2.177 1.00 95.44 137 ILE A N 1
ATOM 1106 C CA . ILE A 1 137 ? -12.683 -10.192 -1.637 1.00 95.44 137 ILE A CA 1
ATOM 1107 C C . ILE A 1 137 ? -14.157 -10.211 -1.222 1.00 95.44 137 ILE A C 1
ATOM 1109 O O . ILE A 1 137 ? -15.056 -10.264 -2.056 1.00 95.44 137 ILE A O 1
ATOM 1113 N N . VAL A 1 138 ? -14.415 -10.133 0.086 1.00 96.56 138 VAL A N 1
ATOM 1114 C CA . VAL A 1 138 ? -15.784 -10.123 0.641 1.00 96.56 138 VAL A CA 1
ATOM 1115 C C . VAL A 1 138 ? -16.305 -8.714 0.911 1.00 96.56 138 VAL A C 1
ATOM 1117 O O . VAL A 1 138 ? -17.512 -8.504 1.047 1.00 96.56 138 VAL A O 1
ATOM 1120 N N . LYS A 1 139 ? -15.402 -7.735 1.025 1.00 95.50 139 LYS A N 1
ATOM 1121 C CA . LYS A 1 139 ? -15.750 -6.334 1.260 1.00 95.50 139 LYS A CA 1
ATOM 1122 C C . LYS A 1 139 ? -14.612 -5.425 0.825 1.00 95.50 139 LYS A C 1
ATOM 1124 O O . LYS A 1 139 ? -13.469 -5.643 1.212 1.00 95.50 139 LYS A O 1
ATOM 1129 N N . THR A 1 140 ? -14.964 -4.354 0.128 1.00 95.19 140 THR A N 1
ATOM 1130 C CA . THR A 1 140 ? -14.063 -3.235 -0.149 1.00 95.19 140 THR A CA 1
ATOM 1131 C C . THR A 1 140 ? -14.264 -2.133 0.887 1.00 95.19 140 THR A C 1
ATOM 1133 O O . THR A 1 140 ? -15.400 -1.767 1.207 1.00 95.19 140 THR A O 1
ATOM 1136 N N . VAL A 1 141 ? -13.161 -1.621 1.421 1.00 94.94 141 VAL A N 1
ATOM 1137 C CA . VAL A 1 141 ? -13.092 -0.565 2.428 1.00 94.94 141 VAL A CA 1
ATOM 1138 C C . VAL A 1 141 ? -12.259 0.577 1.855 1.00 94.94 141 VAL A C 1
ATOM 1140 O O . VAL A 1 141 ? -11.095 0.400 1.509 1.00 94.94 141 VAL A O 1
ATOM 1143 N N . ASP A 1 142 ? -12.863 1.755 1.753 1.00 95.19 142 ASP A N 1
ATOM 1144 C CA . ASP A 1 142 ? -12.201 2.957 1.252 1.00 95.19 142 ASP A CA 1
ATOM 1145 C C . ASP A 1 142 ? -12.082 3.979 2.385 1.00 95.19 142 ASP A C 1
ATOM 1147 O O . ASP A 1 142 ? -13.082 4.347 3.014 1.00 95.19 142 ASP A O 1
ATOM 1151 N N . THR A 1 143 ? -10.864 4.435 2.660 1.00 96.06 143 THR A N 1
ATOM 1152 C CA . THR A 1 143 ? -10.604 5.376 3.756 1.00 96.06 143 THR A CA 1
ATOM 1153 C C . THR A 1 143 ? -11.250 6.748 3.545 1.00 96.06 143 THR A C 1
ATOM 1155 O O . THR A 1 143 ? -11.591 7.391 4.536 1.00 96.06 143 THR A O 1
ATOM 1158 N N . GLN A 1 144 ? -11.535 7.180 2.310 1.00 95.19 144 GLN A N 1
ATOM 1159 C CA . GLN A 1 144 ? -12.323 8.396 2.061 1.00 95.19 144 GLN A CA 1
ATOM 1160 C C . GLN A 1 144 ? -13.778 8.224 2.508 1.00 95.19 144 GLN A C 1
ATOM 1162 O O . GLN A 1 144 ? -14.393 9.155 3.034 1.00 95.19 144 GLN A O 1
ATOM 1167 N N . VAL A 1 145 ? -14.328 7.019 2.328 1.00 93.56 145 VAL A N 1
ATOM 1168 C CA . VAL A 1 145 ? -15.675 6.674 2.797 1.00 93.56 145 VAL A CA 1
ATOM 1169 C C . VAL A 1 145 ? -15.690 6.559 4.319 1.00 93.56 145 VAL A C 1
ATOM 1171 O O . VAL A 1 145 ? -16.588 7.113 4.950 1.00 93.56 145 VAL A O 1
ATOM 1174 N N . MET A 1 146 ? -14.689 5.902 4.917 1.00 94.25 146 MET A N 1
ATOM 1175 C CA . MET A 1 146 ? -14.551 5.814 6.377 1.00 94.25 146 MET A CA 1
ATOM 1176 C C . MET A 1 146 ? -14.461 7.201 7.020 1.00 94.25 146 MET A C 1
ATOM 1178 O O . MET A 1 146 ? -15.224 7.488 7.941 1.00 94.25 146 MET A O 1
ATOM 1182 N N . ALA A 1 147 ? -13.594 8.073 6.495 1.00 93.75 147 ALA A N 1
ATOM 1183 C CA . ALA A 1 147 ? -13.413 9.431 6.997 1.00 93.75 147 ALA A CA 1
ATOM 1184 C C . ALA A 1 147 ? -14.728 10.213 6.951 1.00 93.75 147 ALA A C 1
ATOM 1186 O O . ALA A 1 147 ? -15.138 10.801 7.949 1.00 93.75 147 ALA A O 1
ATOM 1187 N N . LYS A 1 148 ? -15.458 10.126 5.833 1.00 92.19 148 LYS A N 1
ATOM 1188 C CA . LYS A 1 148 ? -16.770 10.764 5.694 1.00 92.19 148 LYS A CA 1
ATOM 1189 C C . LYS A 1 148 ? -17.797 10.249 6.708 1.00 92.19 148 LYS A C 1
ATOM 1191 O O . LYS A 1 148 ? -18.565 11.046 7.230 1.00 92.19 148 LYS A O 1
ATOM 1196 N N . LEU A 1 149 ? -17.827 8.943 6.984 1.00 91.25 149 LEU A N 1
ATOM 1197 C CA . LEU A 1 149 ? -18.736 8.351 7.979 1.00 91.25 149 LEU A CA 1
ATOM 1198 C C . LEU A 1 149 ? -18.391 8.754 9.421 1.00 91.25 149 LEU A C 1
ATOM 1200 O O . LEU A 1 149 ? -19.258 8.693 10.287 1.00 91.25 149 LEU A O 1
ATOM 1204 N N . LYS A 1 150 ? -17.142 9.154 9.668 1.00 90.00 150 LYS A N 1
ATOM 1205 C CA . LYS A 1 150 ? -16.644 9.665 10.951 1.00 90.00 150 LYS A CA 1
ATOM 1206 C C . LYS A 1 150 ? -16.639 11.200 11.021 1.00 90.00 150 LYS A C 1
ATOM 1208 O O . LYS A 1 150 ? -16.063 11.754 11.951 1.00 90.00 150 LYS A O 1
ATOM 1213 N N . ASP A 1 151 ? -17.248 11.883 10.047 1.00 89.81 151 ASP A N 1
ATOM 1214 C CA . ASP A 1 151 ? -17.249 13.348 9.917 1.00 89.81 151 ASP A CA 1
ATOM 1215 C C . ASP A 1 151 ? -15.835 13.980 9.884 1.00 89.81 151 ASP A C 1
ATOM 1217 O O . ASP A 1 151 ? -15.627 15.118 10.311 1.00 89.81 151 ASP A O 1
ATOM 1221 N N . ILE A 1 152 ? -14.851 13.252 9.341 1.00 90.06 152 ILE A N 1
ATOM 1222 C CA . ILE A 1 152 ? -13.467 13.703 9.145 1.00 90.06 152 ILE A CA 1
ATOM 1223 C C . ILE A 1 152 ? -13.304 14.249 7.722 1.00 90.06 152 ILE A C 1
ATOM 1225 O O . ILE A 1 152 ? -13.547 13.553 6.733 1.00 90.06 152 ILE A O 1
ATOM 1229 N N . GLY A 1 153 ? -12.829 15.492 7.615 1.00 88.75 153 GLY A N 1
ATOM 1230 C CA . GLY A 1 153 ? -12.480 16.128 6.346 1.00 88.75 153 GLY A CA 1
ATOM 1231 C C . GLY A 1 153 ? -13.451 17.218 5.875 1.00 88.75 153 GLY A C 1
ATOM 1232 O O . GLY A 1 153 ? -14.216 17.782 6.663 1.00 88.75 153 GLY A O 1
ATOM 1233 N N . PRO A 1 154 ? -13.380 17.605 4.588 1.00 85.69 154 PRO A N 1
ATOM 1234 C CA . PRO A 1 154 ? -14.106 18.761 4.080 1.00 85.69 154 PRO A CA 1
ATOM 1235 C C . PRO A 1 154 ? -15.624 18.531 4.066 1.00 85.69 154 PRO A C 1
ATOM 1237 O O . PRO A 1 154 ? -16.112 17.454 3.730 1.00 85.69 154 PRO A O 1
ATOM 1240 N N . ARG A 1 155 ? -16.399 19.586 4.355 1.00 80.88 155 ARG A N 1
ATOM 1241 C CA . ARG A 1 155 ? -17.867 19.536 4.260 1.00 80.88 155 ARG A CA 1
ATOM 1242 C C . ARG A 1 155 ? -18.333 19.408 2.804 1.00 80.88 155 ARG A C 1
ATOM 1244 O O . ARG A 1 155 ? -17.738 19.970 1.882 1.00 80.88 155 ARG A O 1
ATOM 1251 N N . GLY A 1 156 ? -19.473 18.746 2.605 1.00 79.06 156 GLY A N 1
ATOM 1252 C CA . GLY A 1 156 ? -20.155 18.662 1.312 1.00 79.06 156 GLY A CA 1
ATOM 1253 C C . GLY A 1 156 ? -19.727 17.460 0.465 1.00 79.06 156 GLY A C 1
ATOM 1254 O O . GLY A 1 156 ? -19.651 16.339 0.957 1.00 79.06 156 GLY A O 1
ATOM 1255 N N . ARG A 1 157 ? -19.535 17.670 -0.846 1.00 76.31 157 ARG A N 1
ATOM 1256 C CA . ARG A 1 157 ? -19.236 16.589 -1.814 1.00 76.31 157 ARG A CA 1
ATOM 1257 C C . ARG A 1 157 ? -17.744 16.284 -1.985 1.00 76.31 157 ARG A C 1
ATOM 1259 O O . ARG A 1 157 ? -17.414 15.372 -2.734 1.00 76.31 157 ARG A O 1
ATOM 1266 N N . ARG A 1 158 ? -16.851 17.054 -1.358 1.00 85.56 158 ARG A N 1
ATOM 1267 C CA . ARG A 1 158 ? -15.402 16.832 -1.461 1.00 85.56 158 ARG A CA 1
ATOM 1268 C C . ARG A 1 158 ? -14.999 15.626 -0.612 1.00 85.56 158 ARG A C 1
ATOM 1270 O O . ARG A 1 158 ? -15.558 15.422 0.459 1.00 85.56 158 ARG A O 1
ATOM 1277 N N . VAL A 1 159 ? -14.038 14.854 -1.105 1.00 90.38 159 VAL A N 1
ATOM 1278 C CA . VAL A 1 159 ? -13.372 13.781 -0.355 1.00 90.38 159 VAL A CA 1
ATOM 1279 C C . VAL A 1 159 ? -12.045 14.300 0.196 1.00 90.38 159 VAL A C 1
ATOM 1281 O O . VAL A 1 159 ? -11.459 15.220 -0.377 1.00 90.38 159 VAL A O 1
ATOM 1284 N N . ILE A 1 160 ? -11.604 13.761 1.331 1.00 94.44 160 ILE A N 1
ATOM 1285 C CA . ILE A 1 160 ? -10.313 14.100 1.937 1.00 94.44 160 ILE A CA 1
ATOM 1286 C C . ILE A 1 160 ? -9.182 13.387 1.183 1.00 94.44 160 ILE A C 1
ATOM 1288 O O . ILE A 1 160 ? -9.323 12.213 0.848 1.00 94.44 160 ILE A O 1
ATOM 1292 N N . GLY A 1 161 ? -8.081 14.086 0.901 1.00 94.81 161 GLY A N 1
ATOM 1293 C CA . GLY A 1 161 ? -6.866 13.455 0.375 1.00 94.81 161 GLY A CA 1
ATOM 1294 C C . GLY A 1 161 ? -6.052 12.801 1.492 1.00 94.81 161 GLY A C 1
ATOM 1295 O O . GLY A 1 161 ? -6.140 13.226 2.646 1.00 94.81 161 GLY A O 1
ATOM 1296 N N . LEU A 1 162 ? -5.233 11.799 1.164 1.00 95.12 162 LEU A N 1
ATOM 1297 C CA . LEU A 1 162 ? -4.500 11.026 2.170 1.00 95.12 162 LEU A CA 1
ATOM 1298 C C . LEU A 1 162 ? -3.603 11.894 3.058 1.00 95.12 162 LEU A C 1
ATOM 1300 O O . LEU A 1 162 ? -3.615 11.736 4.273 1.00 95.12 162 LEU A O 1
ATOM 1304 N N . HIS A 1 163 ? -2.880 12.853 2.474 1.00 94.50 163 HIS A N 1
ATOM 1305 C CA . HIS A 1 163 ? -2.037 13.776 3.235 1.00 94.50 163 HIS A CA 1
ATOM 1306 C C . HIS A 1 163 ? -2.813 14.496 4.351 1.00 94.50 163 HIS A C 1
ATOM 1308 O O . HIS A 1 163 ? -2.344 14.586 5.488 1.00 94.50 163 HIS A O 1
ATOM 1314 N N . ASP A 1 164 ? -4.013 14.989 4.042 1.00 94.38 164 ASP A N 1
ATOM 1315 C CA . ASP A 1 164 ? -4.846 15.695 5.013 1.00 94.38 164 ASP A CA 1
ATOM 1316 C C . ASP A 1 164 ? -5.451 14.721 6.027 1.00 94.38 164 ASP A C 1
ATOM 1318 O O . ASP A 1 164 ? -5.500 15.035 7.214 1.00 94.38 164 ASP A O 1
ATOM 1322 N N . LEU A 1 165 ? -5.829 13.513 5.595 1.00 94.94 165 LEU A N 1
ATOM 1323 C CA . LEU A 1 165 ? -6.307 12.459 6.491 1.00 94.94 165 LEU A CA 1
ATOM 1324 C C . LEU A 1 165 ? -5.238 12.062 7.520 1.00 94.94 165 LEU A C 1
ATOM 1326 O O . LEU A 1 165 ? -5.536 11.979 8.709 1.00 94.94 165 LEU A O 1
ATOM 1330 N N . CYS A 1 166 ? -3.982 11.906 7.100 1.00 93.69 166 CYS A N 1
ATOM 1331 C CA . CYS A 1 166 ? -2.864 11.683 8.014 1.00 93.69 166 CYS A CA 1
ATOM 1332 C C . CYS A 1 166 ? -2.751 12.805 9.051 1.00 93.69 166 CYS A C 1
ATOM 1334 O O . CYS A 1 166 ? -2.632 12.529 10.246 1.00 93.69 166 CYS A O 1
ATOM 1336 N N . ARG A 1 167 ? -2.850 14.069 8.619 1.00 91.06 167 ARG A N 1
ATOM 1337 C CA . ARG A 1 167 ? -2.771 15.228 9.523 1.00 91.06 167 ARG A CA 1
ATOM 1338 C C . ARG A 1 167 ? -3.918 15.282 10.528 1.00 91.06 167 ARG A C 1
ATOM 1340 O O . ARG A 1 167 ? -3.682 15.653 11.680 1.00 91.06 167 ARG A O 1
ATOM 1347 N N . GLU A 1 168 ? -5.128 14.905 10.120 1.00 90.50 168 GLU A N 1
ATOM 1348 C CA . GLU A 1 168 ? -6.283 14.771 11.019 1.00 90.50 168 GLU A CA 1
ATOM 1349 C C . GLU A 1 168 ? -6.018 13.748 12.133 1.00 90.50 168 GLU A C 1
ATOM 1351 O O . GLU A 1 168 ? -6.429 13.957 13.277 1.00 90.50 168 GLU A O 1
ATOM 1356 N N . HIS A 1 169 ? -5.249 12.706 11.817 1.00 89.75 169 HIS A N 1
ATOM 1357 C CA . HIS A 1 169 ? -4.820 11.662 12.744 1.00 89.75 169 HIS A CA 1
ATOM 1358 C C . HIS A 1 169 ? -3.461 11.923 13.415 1.00 89.75 169 HIS A C 1
ATOM 1360 O O . HIS A 1 169 ? -2.919 11.041 14.072 1.00 89.75 169 HIS A O 1
ATOM 1366 N N . GLY A 1 170 ? -2.907 13.135 13.303 1.00 87.88 170 GLY A N 1
ATOM 1367 C CA . GLY A 1 170 ? -1.651 13.494 13.971 1.00 87.88 170 GLY A CA 1
ATOM 1368 C C . GLY A 1 170 ? -0.401 12.845 13.367 1.00 87.88 170 GLY A C 1
ATOM 1369 O O . GLY A 1 170 ? 0.647 12.869 14.002 1.00 87.88 170 GLY A O 1
ATOM 1370 N N . ILE A 1 171 ? -0.503 12.294 12.157 1.00 88.62 171 ILE A N 1
ATOM 1371 C CA . ILE A 1 171 ? 0.613 11.730 11.400 1.00 88.62 171 ILE A CA 1
ATOM 1372 C C . ILE A 1 171 ? 1.158 12.813 10.467 1.00 88.62 171 ILE A C 1
ATOM 1374 O O . ILE A 1 171 ? 0.400 13.487 9.765 1.00 88.62 171 ILE A O 1
ATOM 1378 N N . SER A 1 172 ? 2.480 12.948 10.435 1.00 88.31 172 SER A N 1
ATOM 1379 C CA . SER A 1 172 ? 3.207 13.811 9.504 1.00 88.31 172 SER A CA 1
ATOM 1380 C C . SER A 1 172 ? 3.741 12.953 8.348 1.00 88.31 172 SER A C 1
ATOM 1382 O O . SER A 1 172 ? 4.822 12.378 8.484 1.00 88.31 172 SER A O 1
ATOM 1384 N N . PRO A 1 173 ? 2.991 12.777 7.240 1.00 85.75 173 PRO A N 1
ATOM 1385 C CA . PRO A 1 173 ? 3.389 11.840 6.199 1.00 85.75 173 PRO A CA 1
ATOM 1386 C C . PRO A 1 173 ? 4.559 12.391 5.376 1.00 85.75 173 PRO A C 1
ATOM 1388 O O . PRO A 1 173 ? 4.579 13.564 4.994 1.00 85.75 173 PRO A O 1
ATOM 1391 N N . THR A 1 174 ? 5.514 11.520 5.070 1.00 83.19 174 THR A N 1
ATOM 1392 C CA . THR A 1 174 ? 6.667 11.774 4.198 1.00 83.19 174 THR A CA 1
ATOM 1393 C C . THR A 1 174 ? 6.618 10.827 3.004 1.00 83.19 174 THR A C 1
ATOM 1395 O O . THR A 1 174 ? 6.168 9.692 3.136 1.00 83.19 174 THR A O 1
ATOM 1398 N N . GLY A 1 175 ? 7.045 11.303 1.829 1.00 84.31 175 GLY A N 1
ATOM 1399 C CA . GLY A 1 175 ? 7.176 10.462 0.635 1.00 84.31 175 GLY A CA 1
ATOM 1400 C C . GLY A 1 175 ? 5.873 9.796 0.178 1.00 84.31 175 GLY A C 1
ATOM 1401 O O . GLY A 1 175 ? 5.902 8.625 -0.166 1.00 84.31 175 GLY A O 1
ATOM 1402 N N . LEU A 1 176 ? 4.733 10.504 0.174 1.00 85.69 176 LEU A N 1
ATOM 1403 C CA . LEU A 1 176 ? 3.440 9.957 -0.295 1.00 85.69 176 LEU A CA 1
ATOM 1404 C C . LEU A 1 176 ? 3.382 9.677 -1.807 1.00 85.69 176 LEU A C 1
ATOM 1406 O O . LEU A 1 176 ? 2.412 9.115 -2.285 1.00 85.69 176 LEU A O 1
ATOM 1410 N N . HIS A 1 177 ? 4.420 10.036 -2.559 1.00 85.62 177 HIS A N 1
ATOM 1411 C CA . HIS A 1 177 ? 4.611 9.588 -3.941 1.00 85.62 177 HIS A CA 1
ATOM 1412 C C . HIS A 1 177 ? 5.471 8.313 -4.016 1.00 85.62 177 HIS A C 1
ATOM 1414 O O . HIS A 1 177 ? 6.253 8.125 -4.942 1.00 85.62 177 HIS A O 1
ATOM 1420 N N . ASN A 1 178 ? 5.420 7.501 -2.964 1.00 92.62 178 ASN A N 1
ATOM 1421 C CA . ASN A 1 178 ? 5.961 6.155 -2.904 1.00 92.62 178 ASN A CA 1
ATOM 1422 C C . ASN A 1 178 ? 4.783 5.256 -2.542 1.00 92.62 178 ASN A C 1
ATOM 1424 O O . ASN A 1 178 ? 4.225 5.405 -1.448 1.00 92.62 178 ASN A O 1
ATOM 1428 N N . ALA A 1 179 ? 4.421 4.322 -3.420 1.00 94.06 179 ALA A N 1
ATOM 1429 C CA . ALA A 1 179 ? 3.193 3.546 -3.235 1.00 94.06 179 ALA A CA 1
ATOM 1430 C C . ALA A 1 179 ? 3.201 2.745 -1.915 1.00 94.06 179 ALA A C 1
ATOM 1432 O O . ALA A 1 179 ? 2.174 2.546 -1.262 1.00 94.06 179 ALA A O 1
ATOM 1433 N N . GLY A 1 180 ? 4.388 2.316 -1.468 1.00 95.00 180 GLY A N 1
ATOM 1434 C CA . GLY A 1 180 ? 4.581 1.649 -0.180 1.00 95.00 180 GLY A CA 1
ATOM 1435 C C . GLY A 1 180 ? 4.284 2.549 1.025 1.00 95.00 180 GLY A C 1
ATOM 1436 O O . GLY A 1 180 ? 3.634 2.110 1.977 1.00 95.00 180 GLY A O 1
ATOM 1437 N N . ASN A 1 181 ? 4.744 3.801 1.001 1.00 94.88 181 ASN A N 1
ATOM 1438 C CA . ASN A 1 181 ? 4.451 4.774 2.057 1.00 94.88 181 ASN A CA 1
ATOM 1439 C C . ASN A 1 181 ? 2.976 5.186 2.055 1.00 94.88 181 ASN A C 1
ATOM 1441 O O . ASN A 1 181 ? 2.397 5.332 3.136 1.00 94.88 181 ASN A O 1
ATOM 1445 N N . ASP A 1 182 ? 2.379 5.348 0.871 1.00 94.94 182 ASP A N 1
ATOM 1446 C CA . ASP A 1 182 ? 0.964 5.686 0.714 1.00 94.94 182 ASP A CA 1
ATOM 1447 C C . ASP A 1 182 ? 0.083 4.615 1.370 1.00 94.94 182 ASP A C 1
ATOM 1449 O O . ASP A 1 182 ? -0.653 4.901 2.324 1.00 94.94 182 ASP A O 1
ATOM 1453 N N . ILE A 1 183 ? 0.247 3.342 0.981 1.00 96.44 183 ILE A N 1
ATOM 1454 C CA . ILE A 1 183 ? -0.572 2.271 1.557 1.00 96.44 183 ILE A CA 1
ATOM 1455 C C . ILE A 1 183 ? -0.322 2.086 3.060 1.00 96.44 183 ILE A C 1
ATOM 1457 O O . ILE A 1 183 ? -1.233 1.698 3.799 1.00 96.44 183 ILE A O 1
ATOM 1461 N N . ALA A 1 184 ? 0.892 2.375 3.537 1.00 95.69 184 ALA A N 1
ATOM 1462 C CA . ALA A 1 184 ? 1.199 2.317 4.957 1.00 95.69 184 ALA A CA 1
ATOM 1463 C C . ALA A 1 184 ? 0.451 3.402 5.740 1.00 95.69 184 ALA A C 1
ATOM 1465 O O . ALA A 1 184 ? -0.196 3.100 6.747 1.00 95.69 184 ALA A O 1
ATOM 1466 N N . CYS A 1 185 ? 0.457 4.636 5.237 1.00 95.69 185 CYS A N 1
ATOM 1467 C CA . CYS A 1 185 ? -0.314 5.746 5.790 1.00 95.69 185 CYS A CA 1
ATOM 1468 C C . CYS A 1 185 ? -1.825 5.472 5.735 1.00 95.69 185 CYS A C 1
ATOM 1470 O O . CYS A 1 185 ? -2.533 5.704 6.719 1.00 95.69 185 CYS A O 1
ATOM 1472 N N . THR A 1 186 ? -2.307 4.913 4.624 1.00 97.06 186 THR A N 1
ATOM 1473 C CA . THR A 1 186 ? -3.700 4.496 4.436 1.00 97.06 186 THR A CA 1
ATOM 1474 C C . THR A 1 186 ? -4.121 3.449 5.473 1.00 97.06 186 THR A C 1
ATOM 1476 O O . THR A 1 186 ? -5.159 3.610 6.118 1.00 97.06 186 THR A O 1
ATOM 1479 N N . MET A 1 187 ? -3.307 2.409 5.697 1.00 96.88 187 MET A N 1
ATOM 1480 C CA . MET A 1 187 ? -3.559 1.398 6.733 1.00 96.88 187 MET A CA 1
ATOM 1481 C C . MET A 1 187 ? -3.570 2.016 8.137 1.00 96.88 187 MET A C 1
ATOM 1483 O O . MET A 1 187 ? -4.467 1.724 8.928 1.00 96.88 187 MET A O 1
ATOM 1487 N N . PHE A 1 188 ? -2.614 2.901 8.431 1.00 94.06 188 PHE A N 1
ATOM 1488 C CA . PHE A 1 188 ? -2.521 3.571 9.728 1.00 94.06 188 PHE A CA 1
ATOM 1489 C C . PHE A 1 188 ? -3.784 4.385 10.029 1.00 94.06 188 PHE A C 1
ATOM 1491 O O . PHE A 1 188 ? -4.404 4.210 11.078 1.00 94.06 188 PHE A O 1
ATOM 1498 N N . CYS A 1 189 ? -4.221 5.216 9.079 1.00 95.06 189 CYS A N 1
ATOM 1499 C CA . CYS A 1 189 ? -5.440 6.010 9.225 1.00 95.06 189 CYS A CA 1
ATOM 1500 C C . CYS A 1 189 ? -6.681 5.120 9.366 1.00 95.06 189 CYS A C 1
ATOM 1502 O O . CYS A 1 189 ? -7.557 5.411 10.178 1.00 95.06 189 CYS A O 1
ATOM 1504 N N . ALA A 1 190 ? -6.759 4.015 8.615 1.00 95.94 190 ALA A N 1
ATOM 1505 C CA . ALA A 1 190 ? -7.874 3.078 8.717 1.00 95.94 190 ALA A CA 1
ATOM 1506 C C . ALA A 1 190 ? -7.991 2.474 10.125 1.00 95.94 190 ALA A C 1
ATOM 1508 O O . ALA A 1 190 ? -9.083 2.482 10.695 1.00 95.94 190 ALA A O 1
ATOM 1509 N N . LEU A 1 191 ? -6.886 1.990 10.706 1.00 94.25 191 LEU A N 1
ATOM 1510 C CA . LEU A 1 191 ? -6.913 1.412 12.053 1.00 94.25 191 LEU A CA 1
ATOM 1511 C C . LEU A 1 191 ? -7.209 2.465 13.129 1.00 94.25 191 LEU A C 1
ATOM 1513 O O . LEU A 1 191 ? -7.979 2.177 14.046 1.00 94.25 191 LEU A O 1
ATOM 1517 N N . LEU A 1 192 ? -6.686 3.688 12.995 1.00 92.38 192 LEU A N 1
ATOM 1518 C CA . LEU A 1 192 ? -7.012 4.785 13.911 1.00 92.38 192 LEU A CA 1
ATOM 1519 C C . LEU A 1 192 ? -8.500 5.154 13.860 1.00 92.38 192 LEU A C 1
ATOM 1521 O O . LEU A 1 192 ? -9.136 5.233 14.906 1.00 92.38 192 LEU A O 1
ATOM 1525 N N . MET A 1 193 ? -9.101 5.279 12.671 1.00 92.56 193 MET A N 1
ATOM 1526 C CA . MET A 1 193 ? -10.541 5.554 12.539 1.00 92.56 193 MET A CA 1
ATOM 1527 C C . MET A 1 193 ? -11.430 4.460 13.149 1.00 92.56 193 MET A C 1
ATOM 1529 O O . MET A 1 193 ? -12.550 4.748 13.575 1.00 92.56 193 MET A O 1
ATOM 1533 N N . VAL A 1 194 ? -10.958 3.209 13.189 1.00 89.44 194 VAL A N 1
ATOM 1534 C CA . VAL A 1 194 ? -11.673 2.102 13.845 1.00 89.44 194 VAL A CA 1
ATOM 1535 C C . VAL A 1 194 ? -11.596 2.206 15.374 1.00 89.44 194 VAL A C 1
ATOM 1537 O O . VAL A 1 194 ? -12.558 1.834 16.039 1.00 89.44 194 VAL A O 1
ATOM 1540 N N . GLN A 1 195 ? -10.499 2.728 15.932 1.00 81.69 195 GLN A N 1
ATOM 1541 C CA . GLN A 1 195 ? -10.318 2.906 17.383 1.00 81.69 195 GLN A CA 1
ATOM 1542 C C . GLN A 1 195 ? -10.930 4.206 17.926 1.00 81.69 195 GLN A C 1
ATOM 1544 O O . GLN A 1 195 ? -11.400 4.263 19.063 1.00 81.69 195 GLN A O 1
ATOM 1549 N N . GLU A 1 196 ? -10.885 5.280 17.142 1.00 68.56 196 GLU A N 1
ATOM 1550 C CA . GLU A 1 196 ? -11.264 6.615 17.586 1.00 68.56 196 GLU A CA 1
ATOM 1551 C C . GLU A 1 196 ? -12.786 6.776 17.619 1.00 68.56 196 GLU A C 1
ATOM 1553 O O . GLU A 1 196 ? -13.421 7.019 16.590 1.00 68.56 196 GLU A O 1
ATOM 1558 N N . ASP A 1 197 ? -13.370 6.721 18.818 1.00 59.47 197 ASP A N 1
ATOM 1559 C CA . ASP A 1 197 ? -14.687 7.321 19.041 1.00 59.47 197 ASP A CA 1
ATOM 1560 C C . ASP A 1 197 ? -14.600 8.676 19.762 1.00 59.47 197 ASP A C 1
ATOM 1562 O O . ASP A 1 197 ? -15.419 9.541 19.463 1.00 59.47 197 ASP A O 1
ATOM 1566 N N . LYS A 1 198 ? -13.621 8.929 20.659 1.00 53.78 198 LYS A N 1
ATOM 1567 C CA . LYS A 1 198 ? -13.504 10.209 21.413 1.00 53.78 198 LYS A CA 1
ATOM 1568 C C . LYS A 1 198 ? -12.090 10.527 21.951 1.00 53.78 198 LYS A C 1
ATOM 1570 O O . LYS A 1 198 ? -11.932 10.748 23.152 1.00 53.78 198 LYS A O 1
ATOM 1575 N N . ILE A 1 199 ? -11.049 10.566 21.115 1.00 60.97 199 ILE A N 1
ATOM 1576 C CA . ILE A 1 199 ? -9.708 10.993 21.574 1.00 60.97 199 ILE A CA 1
ATOM 1577 C C . ILE A 1 199 ? -9.569 12.523 21.501 1.00 60.97 199 ILE A C 1
ATOM 1579 O O . ILE A 1 199 ? -9.800 13.141 20.462 1.00 60.97 199 ILE A O 1
ATOM 1583 N N . LEU A 1 200 ? -9.157 13.153 22.608 1.00 64.06 200 LEU A N 1
ATOM 1584 C CA . LEU A 1 200 ? -8.762 14.564 22.624 1.00 64.06 200 LEU A CA 1
ATOM 1585 C C . LEU A 1 200 ? -7.429 14.731 21.879 1.00 64.06 200 LEU A C 1
ATOM 1587 O O . LEU A 1 200 ? -6.384 14.284 22.355 1.00 64.06 200 LEU A O 1
ATOM 1591 N N . ARG A 1 201 ? -7.463 15.414 20.730 1.00 77.88 201 ARG A N 1
ATOM 1592 C CA . ARG A 1 201 ? -6.312 15.644 19.836 1.00 77.88 201 ARG A CA 1
ATOM 1593 C C . ARG A 1 201 ? -5.333 16.692 20.388 1.00 77.88 201 ARG A C 1
ATOM 1595 O O . ARG A 1 201 ? -5.185 17.785 19.840 1.00 77.88 201 ARG A O 1
ATOM 1602 N N . THR A 1 202 ? -4.683 16.373 21.503 1.00 84.12 202 THR A N 1
ATOM 1603 C CA . THR A 1 202 ? -3.694 17.240 22.165 1.00 84.12 202 THR A CA 1
ATOM 1604 C C . THR A 1 202 ? -2.312 17.146 21.496 1.00 84.12 202 THR A C 1
ATOM 1606 O O . THR A 1 202 ? -2.036 16.171 20.794 1.00 84.12 202 THR A O 1
ATOM 1609 N N . PRO A 1 203 ? -1.399 18.114 21.720 1.00 85.75 203 PRO A N 1
ATOM 1610 C CA . PRO A 1 203 ? -0.012 17.999 21.259 1.00 85.75 203 PRO A CA 1
ATOM 1611 C C . PRO A 1 203 ? 0.703 16.745 21.783 1.00 85.75 203 PRO A C 1
ATOM 1613 O O . PRO A 1 203 ? 1.442 16.113 21.036 1.00 85.75 203 PRO A O 1
ATOM 1616 N N . ALA A 1 204 ? 0.439 16.348 23.034 1.00 87.12 204 ALA A N 1
ATOM 1617 C CA . ALA A 1 204 ? 1.001 15.131 23.620 1.00 87.12 204 ALA A CA 1
ATOM 1618 C C . ALA A 1 204 ? 0.522 13.870 22.884 1.00 87.12 204 ALA A C 1
ATOM 1620 O O . ALA A 1 204 ? 1.326 12.999 22.573 1.00 87.12 204 ALA A O 1
ATOM 1621 N N . TRP A 1 205 ? -0.765 13.804 22.531 1.00 86.50 205 TRP A N 1
ATOM 1622 C CA . TRP A 1 205 ? -1.296 12.702 21.728 1.00 86.50 205 TRP A CA 1
ATOM 1623 C C . TRP A 1 205 ? -0.634 12.619 20.344 1.00 86.50 205 TRP A C 1
ATOM 1625 O O . TRP A 1 205 ? -0.258 11.531 19.924 1.00 86.50 205 TRP A O 1
ATOM 1635 N N . ARG A 1 206 ? -0.405 13.751 19.660 1.00 87.06 206 ARG A N 1
ATOM 1636 C CA . ARG A 1 206 ? 0.306 13.742 18.365 1.00 87.06 206 ARG A CA 1
ATOM 1637 C C . ARG A 1 206 ? 1.718 13.172 18.493 1.00 87.06 206 ARG A C 1
ATOM 1639 O O . ARG A 1 206 ? 2.106 12.339 17.686 1.00 87.06 206 ARG A O 1
ATOM 1646 N N . GLN A 1 207 ? 2.450 13.559 19.539 1.00 88.69 207 GLN A N 1
ATOM 1647 C CA . GLN A 1 207 ? 3.784 13.011 19.809 1.00 88.69 207 GLN A CA 1
ATOM 1648 C C . GLN A 1 207 ? 3.745 11.496 20.070 1.00 88.69 207 GLN A C 1
ATOM 1650 O O . GLN A 1 207 ? 4.636 10.772 19.630 1.00 88.69 207 GLN A O 1
ATOM 1655 N N . GLU A 1 208 ? 2.713 10.997 20.759 1.00 89.38 208 GLU A N 1
ATOM 1656 C CA . GLU A 1 208 ? 2.512 9.556 20.957 1.00 89.38 208 GLU A CA 1
ATOM 1657 C C . GLU A 1 208 ? 2.231 8.822 19.633 1.00 89.38 208 GLU A C 1
ATOM 1659 O O . GLU A 1 208 ? 2.777 7.735 19.417 1.00 89.38 208 GLU A O 1
ATOM 1664 N N . ILE A 1 209 ? 1.423 9.405 18.738 1.00 89.69 209 ILE A N 1
ATOM 1665 C CA . ILE A 1 209 ? 1.151 8.853 17.401 1.00 89.69 209 ILE A CA 1
ATOM 1666 C C . ILE A 1 209 ? 2.426 8.813 16.557 1.00 89.69 209 ILE A C 1
ATOM 1668 O O . ILE A 1 209 ? 2.759 7.762 16.014 1.00 89.69 209 ILE A O 1
ATOM 1672 N N . GLU A 1 210 ? 3.171 9.918 16.485 1.00 89.62 210 GLU A N 1
ATOM 1673 C CA . GLU A 1 210 ? 4.424 9.995 15.722 1.00 89.62 210 GLU A CA 1
ATOM 1674 C C . GLU A 1 210 ? 5.453 8.984 16.238 1.00 89.62 210 GLU A C 1
ATOM 1676 O O . GLU A 1 210 ? 6.052 8.248 15.452 1.00 89.62 210 GLU A O 1
ATOM 1681 N N . LYS A 1 211 ? 5.593 8.860 17.563 1.00 90.62 211 LYS A N 1
ATOM 1682 C CA . LYS A 1 211 ? 6.446 7.835 18.173 1.00 90.62 211 LYS A CA 1
ATOM 1683 C C . LYS A 1 211 ? 6.003 6.423 17.779 1.00 90.62 211 LYS A C 1
ATOM 1685 O O . LYS A 1 211 ? 6.843 5.598 17.426 1.00 90.62 211 LYS A O 1
ATOM 1690 N N . SER A 1 212 ? 4.699 6.149 17.813 1.00 89.94 212 SER A N 1
ATOM 1691 C CA . SER A 1 212 ? 4.148 4.843 17.430 1.00 89.94 212 SER A CA 1
ATOM 1692 C C . SER A 1 212 ? 4.420 4.533 15.954 1.00 89.94 212 SER A C 1
ATOM 1694 O O . SER A 1 212 ? 4.809 3.414 15.622 1.00 89.94 212 SER A O 1
ATOM 1696 N N . ALA A 1 213 ? 4.278 5.524 15.069 1.00 90.50 213 ALA A N 1
ATOM 1697 C CA . ALA A 1 213 ? 4.598 5.387 13.652 1.00 90.50 213 ALA A CA 1
ATOM 1698 C C . ALA A 1 213 ? 6.085 5.069 13.434 1.00 90.50 213 ALA A C 1
ATOM 1700 O O . ALA A 1 213 ? 6.403 4.130 12.706 1.00 90.50 213 ALA A O 1
ATOM 1701 N N . GLU A 1 214 ? 6.996 5.771 14.112 1.00 91.44 214 GLU A N 1
ATOM 1702 C CA . GLU A 1 214 ? 8.436 5.509 14.006 1.00 91.44 214 GLU A CA 1
ATOM 1703 C C . GLU A 1 214 ? 8.841 4.130 14.546 1.00 91.44 214 GLU A C 1
ATOM 1705 O O . GLU A 1 214 ? 9.683 3.451 13.952 1.00 91.44 214 GLU A O 1
ATOM 1710 N N . GLU A 1 215 ? 8.207 3.656 15.619 1.00 91.06 215 GLU A N 1
ATOM 1711 C CA . GLU A 1 215 ? 8.423 2.298 16.129 1.00 91.06 215 GLU A CA 1
ATOM 1712 C C . GLU A 1 215 ? 7.952 1.224 15.137 1.00 91.06 215 GLU A C 1
ATOM 1714 O O . GLU A 1 215 ? 8.640 0.217 14.941 1.00 91.06 215 GLU A O 1
ATOM 1719 N N . VAL A 1 216 ? 6.806 1.433 14.481 1.00 91.31 216 VAL A N 1
ATOM 1720 C CA . VAL A 1 216 ? 6.294 0.518 13.447 1.00 91.31 216 VAL A CA 1
ATOM 1721 C C . VAL A 1 216 ? 7.201 0.538 12.216 1.00 91.31 216 VAL A C 1
ATOM 1723 O O . VAL A 1 216 ? 7.564 -0.530 11.723 1.00 91.31 216 VAL A O 1
ATOM 1726 N N . LYS A 1 217 ? 7.640 1.719 11.764 1.00 92.31 217 LYS A N 1
ATO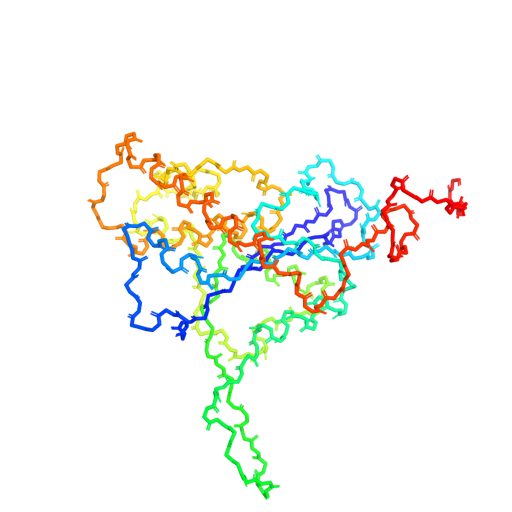M 1727 C CA . LYS A 1 217 ? 8.625 1.860 10.682 1.00 92.31 217 LYS A CA 1
ATOM 1728 C C . LYS A 1 217 ? 9.929 1.127 11.011 1.00 92.31 217 LYS A C 1
ATOM 1730 O O . LYS A 1 217 ? 10.440 0.370 10.187 1.00 92.31 217 LYS A O 1
ATOM 1735 N N . ALA A 1 218 ? 10.453 1.292 12.227 1.00 91.56 218 ALA A N 1
ATOM 1736 C CA . ALA A 1 218 ? 11.659 0.598 12.678 1.00 91.56 218 ALA A CA 1
ATOM 1737 C C . ALA A 1 218 ? 11.478 -0.928 12.689 1.00 91.56 218 ALA A C 1
ATOM 1739 O O . ALA A 1 218 ? 12.351 -1.651 12.205 1.00 91.56 218 ALA A O 1
ATOM 1740 N N . ALA A 1 219 ? 10.336 -1.421 13.180 1.00 90.56 219 ALA A N 1
ATOM 1741 C CA . ALA A 1 219 ? 10.011 -2.844 13.158 1.00 90.56 219 ALA A CA 1
ATOM 1742 C C . ALA A 1 219 ? 9.886 -3.387 11.725 1.00 90.56 219 ALA A C 1
ATOM 1744 O O . ALA A 1 219 ? 10.355 -4.489 11.452 1.00 90.56 219 ALA A O 1
ATOM 1745 N N . GLY A 1 220 ? 9.293 -2.615 10.813 1.00 90.06 220 GLY A N 1
ATOM 1746 C CA . GLY A 1 220 ? 9.181 -2.954 9.397 1.00 90.06 220 GLY A CA 1
ATOM 1747 C C . GLY A 1 220 ? 10.540 -3.046 8.702 1.00 90.06 220 GLY A C 1
ATOM 1748 O O . GLY A 1 220 ? 10.830 -4.057 8.067 1.00 90.06 220 GLY A O 1
ATOM 1749 N N . ARG A 1 221 ? 11.426 -2.061 8.906 1.00 89.00 221 ARG A N 1
ATOM 1750 C CA . ARG A 1 221 ? 12.809 -2.077 8.383 1.00 89.00 221 ARG A CA 1
ATOM 1751 C C . ARG A 1 221 ? 13.661 -3.216 8.943 1.00 89.00 221 ARG A C 1
ATOM 1753 O O . ARG A 1 221 ? 14.566 -3.691 8.266 1.00 89.00 221 ARG A O 1
ATOM 1760 N N . ALA A 1 222 ? 13.386 -3.646 10.174 1.00 90.75 222 ALA A N 1
ATOM 1761 C CA . ALA A 1 222 ? 14.065 -4.786 10.784 1.00 90.75 222 ALA A CA 1
ATOM 1762 C C . ALA A 1 222 ? 13.621 -6.135 10.189 1.00 90.75 222 ALA A C 1
ATOM 1764 O O . ALA A 1 222 ? 14.340 -7.127 10.332 1.00 90.75 222 ALA A O 1
ATOM 1765 N N . ARG A 1 223 ? 12.461 -6.199 9.517 1.00 88.69 223 ARG A N 1
ATOM 1766 C CA . ARG A 1 223 ? 12.069 -7.387 8.752 1.00 88.69 223 ARG A CA 1
ATOM 1767 C C . ARG A 1 223 ? 12.937 -7.470 7.502 1.00 88.69 223 ARG A C 1
ATOM 1769 O O . ARG A 1 223 ? 13.183 -6.470 6.832 1.00 88.69 223 ARG A O 1
ATOM 1776 N N . GLY A 1 224 ? 13.394 -8.678 7.182 1.00 88.25 224 GLY A N 1
ATOM 1777 C CA . GLY A 1 224 ? 14.066 -8.929 5.910 1.00 88.25 224 GLY A CA 1
ATOM 1778 C C . GLY A 1 224 ? 13.150 -8.620 4.717 1.00 88.25 224 GLY A C 1
ATOM 1779 O O . GLY A 1 224 ? 11.929 -8.519 4.882 1.00 88.25 224 GLY A O 1
ATOM 1780 N N . PRO A 1 225 ? 13.715 -8.466 3.509 1.00 91.00 225 PRO A N 1
ATOM 1781 C CA . PRO A 1 225 ? 12.910 -8.331 2.301 1.00 91.00 225 PRO A CA 1
ATOM 1782 C C . PRO A 1 225 ? 12.013 -9.568 2.107 1.00 91.00 225 PRO A C 1
ATOM 1784 O O . PRO A 1 225 ? 12.374 -10.660 2.558 1.00 91.00 225 PRO A O 1
ATOM 1787 N N . PRO A 1 226 ? 10.856 -9.427 1.434 1.00 91.38 226 PRO A N 1
ATOM 1788 C CA . PRO A 1 226 ? 10.065 -10.583 1.029 1.00 91.38 226 PRO A CA 1
ATOM 1789 C C . PRO A 1 226 ? 10.880 -11.526 0.131 1.00 91.38 226 PRO A C 1
ATOM 1791 O O . PRO A 1 226 ? 11.880 -11.135 -0.467 1.00 91.38 226 PRO A O 1
ATOM 1794 N N . SER A 1 227 ? 10.421 -12.772 0.007 1.00 92.69 227 SER A N 1
ATOM 1795 C CA . SER A 1 227 ? 11.051 -13.783 -0.852 1.00 92.69 227 SER A CA 1
ATOM 1796 C C . SER A 1 227 ? 10.884 -13.513 -2.350 1.00 92.69 227 SER A C 1
ATOM 1798 O O . SER A 1 227 ? 11.586 -14.122 -3.153 1.00 92.69 227 SER A O 1
ATOM 1800 N N . TRP A 1 228 ? 9.962 -12.627 -2.737 1.00 94.94 228 TRP A N 1
ATOM 1801 C CA . TRP A 1 228 ? 9.761 -12.239 -4.129 1.00 94.94 228 TRP A CA 1
ATOM 1802 C C . TRP A 1 228 ? 10.811 -11.222 -4.588 1.00 94.94 228 TRP A C 1
ATOM 1804 O O . TRP A 1 228 ? 11.101 -10.245 -3.893 1.00 94.94 228 TRP A O 1
ATOM 1814 N N . GLY A 1 229 ? 11.298 -11.395 -5.817 1.00 95.19 229 GLY A N 1
ATOM 1815 C CA . GLY A 1 229 ? 12.108 -10.393 -6.504 1.00 95.19 229 GLY A CA 1
ATOM 1816 C C . GLY A 1 229 ? 13.527 -10.239 -5.980 1.00 95.19 229 GLY A C 1
ATOM 1817 O O . GLY A 1 229 ? 14.132 -11.163 -5.441 1.00 95.19 229 GLY A O 1
ATOM 1818 N N . VAL A 1 230 ? 14.089 -9.048 -6.198 1.00 95.12 230 VAL A N 1
ATOM 1819 C CA . VAL A 1 230 ? 15.470 -8.714 -5.814 1.00 95.12 230 VAL A CA 1
ATOM 1820 C C . VAL A 1 230 ? 15.558 -7.345 -5.150 1.00 95.12 230 VAL A C 1
ATOM 1822 O O . VAL A 1 230 ? 14.882 -6.400 -5.543 1.00 95.12 230 VAL A O 1
ATOM 1825 N N . ILE A 1 231 ? 16.460 -7.205 -4.182 1.00 92.94 231 ILE A N 1
ATOM 1826 C CA . ILE A 1 231 ? 16.722 -5.930 -3.486 1.00 92.94 231 ILE A CA 1
ATOM 1827 C C . ILE A 1 231 ? 17.725 -5.024 -4.215 1.00 92.94 231 ILE A C 1
ATOM 1829 O O . ILE A 1 231 ? 17.842 -3.842 -3.908 1.00 92.94 231 ILE A O 1
ATOM 1833 N N . MET A 1 232 ? 18.476 -5.565 -5.178 1.00 91.94 232 MET A N 1
ATOM 1834 C CA . MET A 1 232 ? 19.487 -4.823 -5.931 1.00 91.94 232 MET A CA 1
ATOM 1835 C C . MET A 1 232 ? 19.217 -4.936 -7.424 1.00 91.94 232 MET A C 1
ATOM 1837 O O . MET A 1 232 ? 19.558 -5.947 -8.039 1.00 91.94 232 MET A O 1
ATOM 1841 N N . LEU A 1 233 ? 18.663 -3.871 -7.997 1.00 92.56 233 LEU A N 1
ATOM 1842 C CA . LEU A 1 233 ? 18.522 -3.688 -9.435 1.00 92.56 233 LEU A CA 1
ATOM 1843 C C . LEU A 1 233 ? 19.292 -2.444 -9.873 1.00 92.56 233 LEU A C 1
ATOM 1845 O O . LEU A 1 233 ? 19.212 -1.374 -9.263 1.00 92.56 233 LEU A O 1
ATOM 1849 N N . CYS A 1 234 ? 19.997 -2.559 -10.990 1.00 92.00 234 CYS A N 1
ATOM 1850 C CA . CYS A 1 234 ? 20.611 -1.414 -11.622 1.00 92.00 234 CYS A CA 1
ATOM 1851 C C . CYS A 1 234 ? 19.619 -0.727 -12.565 1.00 92.00 234 CYS A C 1
ATOM 1853 O O . CYS A 1 234 ? 19.453 -1.150 -13.707 1.00 92.00 234 CYS A O 1
ATOM 1855 N N . THR A 1 235 ? 19.058 0.408 -12.147 1.00 89.81 235 THR A N 1
ATOM 1856 C CA . THR A 1 235 ? 18.162 1.252 -12.969 1.00 89.81 235 THR A CA 1
ATOM 1857 C C . THR A 1 235 ? 18.815 1.821 -14.234 1.00 89.81 235 THR A C 1
ATOM 1859 O O . THR A 1 235 ? 18.147 2.383 -15.094 1.00 89.81 235 THR A O 1
ATOM 1862 N N . ARG A 1 236 ? 20.138 1.670 -14.384 1.00 88.44 236 ARG A N 1
ATOM 1863 C CA . ARG A 1 236 ? 20.880 2.072 -15.585 1.00 88.44 236 ARG A CA 1
ATOM 1864 C C . ARG A 1 236 ? 20.897 0.975 -16.648 1.00 88.44 236 ARG A C 1
ATOM 1866 O O . ARG A 1 236 ? 20.647 1.259 -17.810 1.00 88.44 236 ARG A O 1
ATOM 1873 N N . CYS A 1 237 ? 21.264 -0.253 -16.273 1.00 90.75 237 CYS A N 1
ATOM 1874 C CA . CYS A 1 237 ? 21.471 -1.356 -17.221 1.00 90.75 237 CYS A CA 1
ATOM 1875 C C . CYS A 1 237 ? 20.431 -2.479 -17.127 1.00 90.75 237 CYS A C 1
ATOM 1877 O O . CYS A 1 237 ? 20.532 -3.439 -17.888 1.00 90.75 237 CYS A O 1
ATOM 1879 N N . GLY A 1 238 ? 19.480 -2.379 -16.195 1.00 89.25 238 GLY A N 1
ATOM 1880 C CA . GLY A 1 238 ? 18.401 -3.345 -15.986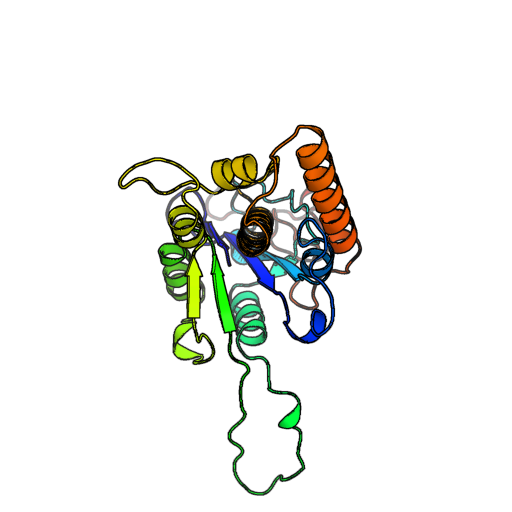 1.00 89.25 238 GLY A CA 1
ATOM 1881 C C . GLY A 1 238 ? 18.847 -4.693 -15.418 1.00 89.25 238 GLY A C 1
ATOM 1882 O O . GLY A 1 238 ? 18.091 -5.650 -15.498 1.00 89.25 238 GLY A O 1
ATOM 1883 N N . ARG A 1 239 ? 20.078 -4.808 -14.897 1.00 91.31 239 ARG A N 1
ATOM 1884 C CA . ARG A 1 239 ? 20.606 -6.068 -14.349 1.00 91.31 239 ARG A CA 1
ATOM 1885 C C . ARG A 1 239 ? 20.568 -6.088 -12.830 1.00 91.31 239 ARG A C 1
ATOM 1887 O O . ARG A 1 239 ? 20.847 -5.074 -12.185 1.00 91.31 239 ARG A O 1
ATOM 1894 N N . ASP A 1 240 ? 20.329 -7.276 -12.301 1.00 93.25 240 ASP A N 1
ATOM 1895 C CA . ASP A 1 240 ? 20.307 -7.556 -10.871 1.00 93.25 240 ASP A CA 1
ATOM 1896 C C . ASP A 1 240 ? 21.733 -7.541 -10.270 1.00 93.25 240 ASP A C 1
ATOM 1898 O O . ASP A 1 240 ? 22.750 -7.585 -10.976 1.00 93.25 240 ASP A O 1
ATOM 1902 N N . GLY A 1 241 ? 21.818 -7.451 -8.942 1.00 92.62 241 GLY A N 1
ATOM 1903 C CA . GLY A 1 241 ? 23.052 -7.645 -8.169 1.00 92.62 241 GLY A CA 1
ATOM 1904 C C . GLY A 1 241 ? 23.941 -6.409 -7.994 1.00 92.62 241 GLY A C 1
ATOM 1905 O O . GLY A 1 241 ? 24.980 -6.501 -7.344 1.00 92.62 241 GLY A O 1
ATOM 1906 N N . HIS A 1 242 ? 23.566 -5.249 -8.540 1.00 93.00 242 HIS A N 1
ATOM 1907 C CA . HIS A 1 242 ? 24.268 -3.986 -8.285 1.00 93.00 242 HIS A CA 1
ATOM 1908 C C . HIS A 1 242 ? 23.361 -2.768 -8.472 1.00 93.00 242 HIS A C 1
ATOM 1910 O O . HIS A 1 242 ? 22.361 -2.830 -9.176 1.00 93.00 242 HIS A O 1
ATOM 1916 N N . LEU A 1 243 ? 23.743 -1.634 -7.879 1.00 91.38 243 LEU A N 1
ATOM 1917 C CA . LEU A 1 243 ? 23.042 -0.355 -8.031 1.00 91.38 243 LEU A CA 1
ATOM 1918 C C . LEU A 1 243 ? 23.634 0.484 -9.174 1.00 91.38 243 LEU A C 1
ATOM 1920 O O . LEU A 1 243 ? 24.795 0.304 -9.556 1.00 91.38 243 LEU A O 1
ATOM 1924 N N . LYS A 1 244 ? 22.873 1.471 -9.672 1.00 89.19 244 LYS A N 1
ATOM 1925 C CA . LYS A 1 244 ? 23.293 2.416 -10.733 1.00 89.19 244 LYS A CA 1
ATOM 1926 C C . LYS A 1 244 ? 24.659 3.053 -10.461 1.00 89.19 244 LYS A C 1
ATOM 1928 O O . LYS A 1 244 ? 25.482 3.118 -11.374 1.00 89.19 244 LYS A O 1
ATOM 1933 N N . LYS A 1 245 ? 24.933 3.430 -9.206 1.00 90.31 245 LYS A N 1
ATOM 1934 C CA . LYS A 1 245 ? 26.223 3.998 -8.761 1.00 90.31 245 LYS A CA 1
ATOM 1935 C C . LYS A 1 245 ? 27.426 3.072 -8.982 1.00 90.31 245 LYS A C 1
ATOM 1937 O O . LYS A 1 245 ? 28.536 3.545 -9.188 1.00 90.31 245 LYS A O 1
ATOM 1942 N N . SER A 1 246 ? 27.201 1.760 -8.985 1.00 93.12 246 SER A N 1
ATOM 1943 C CA . SER A 1 246 ? 28.230 0.732 -9.184 1.00 93.12 246 SER A CA 1
ATOM 1944 C C . SER A 1 246 ? 28.247 0.190 -10.618 1.00 93.12 246 SER A C 1
ATOM 1946 O O . SER A 1 246 ? 29.004 -0.730 -10.929 1.00 93.12 246 SER A O 1
ATOM 1948 N N . CYS A 1 247 ? 27.409 0.730 -11.507 1.00 92.88 247 CYS A N 1
ATOM 1949 C CA . CYS A 1 247 ? 27.230 0.194 -12.845 1.00 92.88 247 CYS A CA 1
ATOM 1950 C C . CYS A 1 247 ? 28.364 0.594 -13.790 1.00 92.88 247 CYS A C 1
ATOM 1952 O O . CYS A 1 247 ? 28.546 1.770 -14.113 1.00 92.88 247 CYS A O 1
ATOM 1954 N N . ARG A 1 248 ? 29.066 -0.415 -14.315 1.00 93.25 248 ARG A N 1
ATOM 1955 C CA . ARG A 1 248 ? 30.129 -0.258 -15.324 1.00 93.25 248 ARG A CA 1
ATOM 1956 C C . ARG A 1 248 ? 29.708 -0.689 -16.731 1.00 93.25 248 ARG A C 1
ATOM 1958 O O . ARG A 1 248 ? 30.549 -0.769 -17.623 1.00 93.25 248 ARG A O 1
ATOM 1965 N N . ALA A 1 249 ? 28.425 -0.990 -16.937 1.00 89.81 249 ALA A N 1
ATOM 1966 C CA . ALA A 1 249 ? 27.927 -1.409 -18.240 1.00 89.81 249 ALA A CA 1
ATOM 1967 C C . ALA A 1 249 ? 28.108 -0.285 -19.272 1.00 89.81 249 ALA A C 1
ATOM 1969 O O . ALA A 1 249 ? 27.735 0.866 -19.031 1.00 89.81 249 ALA A O 1
ATOM 1970 N N . ARG A 1 250 ? 28.654 -0.637 -20.439 1.00 85.69 250 ARG A N 1
ATOM 1971 C CA . ARG A 1 250 ? 28.590 0.219 -21.624 1.00 85.69 250 ARG A CA 1
ATOM 1972 C C . ARG A 1 250 ? 27.208 0.036 -22.233 1.00 85.69 250 ARG A C 1
ATOM 1974 O O . ARG A 1 250 ? 26.875 -1.059 -22.676 1.00 85.69 250 ARG A O 1
ATOM 1981 N N . LEU A 1 251 ? 26.398 1.085 -22.184 1.00 82.12 251 LEU A N 1
ATOM 1982 C CA . LEU A 1 251 ? 25.067 1.082 -22.774 1.00 82.12 251 LEU A CA 1
ATOM 1983 C C . LEU A 1 251 ? 25.149 1.676 -24.168 1.00 82.12 251 LEU A C 1
ATOM 1985 O O . LEU A 1 251 ? 25.805 2.694 -24.369 1.00 82.12 251 LEU A O 1
ATOM 1989 N N . HIS A 1 252 ? 24.482 1.023 -25.107 1.00 72.75 252 HIS A N 1
ATOM 1990 C CA . HIS A 1 252 ? 24.287 1.534 -26.448 1.00 72.75 252 HIS A CA 1
ATOM 1991 C C . HIS A 1 252 ? 22.786 1.598 -26.691 1.00 72.75 252 HIS A C 1
ATOM 1993 O O . HIS A 1 252 ? 22.104 0.571 -26.666 1.00 72.75 252 HIS A O 1
ATOM 1999 N N . CYS A 1 253 ? 22.266 2.805 -26.866 1.00 63.78 253 CYS A N 1
ATOM 2000 C CA . CYS A 1 253 ? 20.889 2.990 -27.268 1.00 63.78 253 CYS A CA 1
ATOM 2001 C C . CYS A 1 253 ? 20.861 3.032 -28.793 1.00 63.78 253 CYS A C 1
ATOM 2003 O O . CYS A 1 253 ? 21.566 3.816 -29.412 1.00 63.78 253 CYS A O 1
ATOM 2005 N N . LYS A 1 254 ? 20.003 2.232 -29.425 1.00 63.59 254 LYS A N 1
ATOM 2006 C CA . LYS A 1 254 ? 19.802 2.333 -30.881 1.00 63.59 254 LYS A CA 1
ATOM 2007 C C . LYS A 1 254 ? 19.091 3.633 -31.297 1.00 63.59 254 LYS A C 1
ATOM 2009 O O . LYS A 1 254 ? 18.901 3.856 -32.486 1.00 63.59 254 LYS A O 1
ATOM 2014 N N . LYS A 1 255 ? 18.652 4.448 -30.328 1.00 58.97 255 LYS A N 1
ATOM 2015 C CA . LYS A 1 255 ? 17.930 5.712 -30.528 1.00 58.97 255 LYS A CA 1
ATOM 2016 C C . LYS A 1 255 ? 18.710 6.960 -30.074 1.00 58.97 255 LYS A C 1
ATOM 2018 O O . LYS A 1 255 ? 18.249 8.051 -30.390 1.00 58.97 255 LYS A O 1
ATOM 2023 N N . CYS A 1 256 ? 19.832 6.833 -29.350 1.00 53.47 256 CYS A N 1
ATOM 2024 C CA . CYS A 1 256 ? 20.684 7.962 -28.943 1.00 53.47 256 CYS A CA 1
ATOM 2025 C C . CYS A 1 256 ? 22.166 7.583 -28.864 1.00 53.47 256 CYS A C 1
ATOM 2027 O O . CYS A 1 256 ? 22.465 6.480 -28.347 1.00 53.47 256 CYS A O 1
#

InterPro domains:
  IPR001878 Zinc finger, CCHC-type [PS50158] (234-248)
  IPR012337 Ribonuclease H-like superfamily [SSF53098] (9-194)
  IPR036397 Ribonuclease H superfamily [G3DSA:3.30.420.10] (2-202)
  IPR040151 Gfd2/YDR514C-like [PTHR28083] (1-248)
  IPR048519 Gfd2/YDR514C-like, C-terminal domain [PF21762] (1-193)

Organism: NCBI:txid390894